Protein AF-A0A923Q3J4-F1 (afdb_monomer)

pLDDT: mean 75.9, std 23.07, range [26.08, 98.19]

Sequence (282 aa):
MKLILALTATITMLFTAGCKEGTETIVVAGDSWAMFVCSYKSLDNALTKANVSGQSTNANCLSTTRASMRAEEQVLFETIQHQIGDATSAYLTARPDLKILISGYDYPRFSDDNKIDAYCEAYADMGCPTPAELNQFLNRFAESMTKFVDHKNTFYIQHHGLMQHYLGNEDANLKAFVMLAPEQISSADQPARFGGDDRLQTEEKGMLRIGPLTDAFHLSKFGFDKLAEHSVTQYSKSRCQVLFLYAARTGTDPGTYSSSSGMREKAMPVGATSRLSCRLPT

Radius of gyration: 24.23 Å; Cα contacts (8 Å, |Δi|>4): 338; chains: 1; bounding box: 64×66×72 Å

Structure (mmCIF, N/CA/C/O backbone):
data_AF-A0A923Q3J4-F1
#
_entry.id   AF-A0A923Q3J4-F1
#
loop_
_atom_site.group_PDB
_atom_site.id
_atom_site.type_symbol
_atom_site.label_atom_id
_atom_site.label_alt_id
_atom_site.label_comp_id
_atom_site.label_asym_id
_atom_site.label_entity_id
_atom_site.label_seq_id
_atom_site.pdbx_PDB_ins_code
_atom_site.Cartn_x
_atom_site.Cartn_y
_atom_site.Cartn_z
_atom_site.occupancy
_atom_site.B_iso_or_equiv
_atom_site.auth_seq_id
_atom_site.auth_comp_id
_atom_site.auth_asym_id
_atom_site.auth_atom_id
_atom_site.pdbx_PDB_model_num
ATOM 1 N N . MET A 1 1 ? -40.396 45.457 54.697 1.00 37.59 1 MET A N 1
ATOM 2 C CA . MET A 1 1 ? -39.419 45.717 53.620 1.00 37.59 1 MET A CA 1
ATOM 3 C C . MET A 1 1 ? -38.377 44.598 53.649 1.00 37.59 1 MET A C 1
ATOM 5 O O . MET A 1 1 ? -37.496 44.628 54.495 1.00 37.59 1 MET A O 1
ATOM 9 N N . LYS A 1 2 ? -38.549 43.541 52.843 1.00 31.03 2 LYS A N 1
ATOM 10 C CA . LYS A 1 2 ? -37.566 42.454 52.682 1.00 31.03 2 LYS A CA 1
ATOM 11 C C . LYS A 1 2 ? -37.138 42.461 51.220 1.00 31.03 2 LYS A C 1
ATOM 13 O O . LYS A 1 2 ? -37.973 42.289 50.338 1.00 31.03 2 LYS A O 1
ATOM 18 N N . LEU A 1 3 ? -35.871 42.794 51.012 1.00 30.08 3 LEU A N 1
ATOM 19 C CA . LEU A 1 3 ? -35.243 42.966 49.714 1.00 30.08 3 LEU A CA 1
ATOM 20 C C . LEU A 1 3 ? -34.860 41.597 49.142 1.00 30.08 3 LEU A C 1
ATOM 22 O O . LEU A 1 3 ? -34.383 40.716 49.854 1.00 30.08 3 LEU A O 1
ATOM 26 N N . ILE A 1 4 ? -35.122 41.469 47.849 1.00 42.88 4 ILE A N 1
ATOM 27 C CA . ILE A 1 4 ? -34.829 40.359 46.949 1.00 42.88 4 ILE A CA 1
ATOM 28 C C . ILE A 1 4 ? -33.312 40.177 46.818 1.00 42.88 4 ILE A C 1
ATOM 30 O O . ILE A 1 4 ? -32.615 41.149 46.547 1.00 42.88 4 ILE A O 1
ATOM 34 N N . LEU A 1 5 ? -32.821 38.938 46.911 1.00 30.38 5 LEU A N 1
ATOM 35 C CA . LEU A 1 5 ? -31.674 38.479 46.121 1.00 30.38 5 LEU A CA 1
ATOM 36 C C . LEU A 1 5 ? -31.731 36.947 45.996 1.00 30.38 5 LEU A C 1
ATOM 38 O O . LEU A 1 5 ? -31.307 36.209 46.881 1.00 30.38 5 LEU A O 1
ATOM 42 N N . ALA A 1 6 ? -32.320 36.472 44.900 1.00 36.94 6 ALA A N 1
ATOM 43 C CA . ALA A 1 6 ? -32.200 35.089 44.465 1.00 36.94 6 ALA A CA 1
ATOM 44 C C . ALA A 1 6 ? -30.899 34.972 43.662 1.00 36.94 6 ALA A C 1
ATOM 46 O O . ALA A 1 6 ? -30.810 35.478 42.546 1.00 36.94 6 ALA A O 1
ATOM 47 N N . LEU A 1 7 ? -29.880 34.346 44.251 1.00 26.08 7 LEU A N 1
ATOM 48 C CA . LEU A 1 7 ? -28.645 33.993 43.561 1.00 26.08 7 LEU A CA 1
ATOM 49 C C . LEU A 1 7 ? -28.767 32.534 43.100 1.00 26.08 7 LEU A C 1
ATOM 51 O O . LEU A 1 7 ? -28.420 31.605 43.824 1.00 26.08 7 LEU A O 1
ATOM 55 N N . THR A 1 8 ? -29.320 32.314 41.910 1.00 31.62 8 THR A N 1
ATOM 56 C CA . THR A 1 8 ? -29.206 31.024 41.221 1.00 31.62 8 THR A CA 1
ATOM 57 C C . THR A 1 8 ? -27.803 30.918 40.638 1.00 31.62 8 THR A C 1
ATOM 59 O O . THR A 1 8 ? -27.498 31.545 39.626 1.00 31.62 8 THR A O 1
ATOM 62 N N . ALA A 1 9 ? -26.941 30.137 41.286 1.00 27.03 9 ALA A N 1
ATOM 63 C CA . ALA A 1 9 ? -25.698 29.677 40.689 1.00 27.03 9 ALA A CA 1
ATOM 64 C C . ALA A 1 9 ? -26.025 28.530 39.725 1.00 27.03 9 ALA A C 1
ATOM 66 O O . ALA A 1 9 ? -26.215 27.384 40.131 1.00 27.03 9 ALA A O 1
ATOM 67 N N . THR A 1 10 ? -26.132 28.847 38.439 1.00 29.00 10 THR A N 1
ATOM 68 C CA . THR A 1 10 ? -26.161 27.848 37.374 1.00 29.00 10 THR A CA 1
ATOM 69 C C . THR A 1 10 ? -24.756 27.261 37.265 1.00 29.00 10 THR A C 1
ATOM 71 O O . THR A 1 10 ? -23.836 27.914 36.776 1.00 29.00 10 THR A O 1
ATOM 74 N N . ILE A 1 11 ? -24.566 26.035 37.755 1.00 28.12 11 ILE A N 1
ATOM 75 C CA . ILE A 1 11 ? -23.381 25.241 37.425 1.00 28.12 11 ILE A CA 1
ATOM 76 C C . ILE A 1 11 ? -23.541 24.836 35.962 1.00 28.12 11 ILE A C 1
ATOM 78 O O . ILE A 1 11 ? -24.244 23.882 35.634 1.00 28.12 11 ILE A O 1
ATOM 82 N N . THR A 1 12 ? -22.906 25.590 35.070 1.00 28.23 12 THR A N 1
ATOM 83 C CA . THR A 1 12 ? -22.668 25.143 33.703 1.00 28.23 12 THR A CA 1
ATOM 84 C C . THR A 1 12 ? -21.653 24.009 33.782 1.00 28.23 12 THR A C 1
ATOM 86 O O . THR A 1 12 ? -20.450 24.249 33.873 1.00 28.23 12 THR A O 1
ATOM 89 N N . MET A 1 13 ? -22.127 22.762 33.777 1.00 28.89 13 MET A N 1
ATOM 90 C CA . MET A 1 13 ? -21.269 21.646 33.394 1.00 28.89 13 MET A CA 1
ATOM 91 C C . MET A 1 13 ? -20.940 21.831 31.913 1.00 28.89 13 MET A C 1
ATOM 93 O O . MET A 1 13 ? -21.727 21.491 31.032 1.00 28.89 13 MET A O 1
ATOM 97 N N . LEU A 1 14 ? -19.779 22.423 31.641 1.00 28.02 14 LEU A N 1
ATOM 98 C CA . LEU A 1 14 ? -19.109 22.253 30.364 1.00 28.02 14 LEU A CA 1
ATOM 99 C C . LEU A 1 14 ? -18.737 20.775 30.261 1.00 28.02 14 LEU A C 1
ATOM 101 O O . LEU A 1 14 ? -17.727 20.337 30.807 1.00 28.02 14 LEU A O 1
ATOM 105 N N . PHE A 1 15 ? -19.556 20.008 29.548 1.00 29.02 15 PHE A N 1
ATOM 106 C CA . PHE A 1 15 ? -19.079 18.787 28.925 1.00 29.02 15 PHE A CA 1
ATOM 107 C C . PHE A 1 15 ? -18.130 19.215 27.809 1.00 29.02 15 PHE A C 1
ATOM 109 O O . PHE A 1 15 ? -18.527 19.404 26.660 1.00 29.02 15 PHE A O 1
ATOM 116 N N . THR A 1 16 ? -16.853 19.389 28.136 1.00 31.42 16 THR A N 1
ATOM 117 C CA . THR A 1 16 ? -15.845 19.077 27.137 1.00 31.42 16 THR A CA 1
ATOM 118 C C . THR A 1 16 ? -16.012 17.585 26.879 1.00 31.42 16 THR A C 1
ATOM 120 O O . THR A 1 16 ? -15.761 16.759 27.753 1.00 31.42 16 THR A O 1
ATOM 123 N N . ALA A 1 17 ? -16.476 17.216 25.687 1.00 34.41 17 ALA A N 1
ATOM 124 C CA . ALA A 1 17 ? -16.282 15.866 25.175 1.00 34.41 17 ALA A CA 1
ATOM 125 C C . ALA A 1 17 ? -14.779 15.685 24.891 1.00 34.41 17 ALA A C 1
ATOM 127 O O . ALA A 1 17 ? -14.342 15.535 23.754 1.00 34.41 17 ALA A O 1
ATOM 128 N N . GLY A 1 18 ? -13.959 15.784 25.939 1.00 34.38 18 GLY A N 1
ATOM 129 C CA . GLY A 1 18 ? -12.621 15.244 25.929 1.00 34.38 18 GLY A CA 1
ATOM 130 C C . GLY A 1 18 ? -12.807 13.746 25.821 1.00 34.38 18 GLY A C 1
ATOM 131 O O . GLY A 1 18 ? -13.310 13.125 26.753 1.00 34.38 18 GLY A O 1
ATOM 132 N N . CYS A 1 19 ? -12.475 13.188 24.660 1.00 36.19 19 CYS A N 1
ATOM 133 C CA . CYS A 1 19 ? -12.388 11.751 24.464 1.00 36.19 19 CYS A CA 1
ATOM 134 C C . CYS A 1 19 ? -11.429 11.194 25.515 1.00 36.19 19 CYS A C 1
ATOM 136 O O . CYS A 1 19 ? -10.211 11.250 25.356 1.00 36.19 19 CYS A O 1
ATOM 138 N N . LYS A 1 20 ? -11.976 10.712 26.623 1.00 58.16 20 LYS A N 1
ATOM 139 C CA . LYS A 1 20 ? -11.218 9.989 27.625 1.00 58.16 20 LYS A CA 1
ATOM 140 C C . LYS A 1 20 ? -12.103 8.891 28.191 1.00 58.16 20 LYS A C 1
ATOM 142 O O . LYS A 1 20 ? -12.701 9.074 29.237 1.00 58.16 20 LYS A O 1
ATOM 147 N N . GLU A 1 21 ? -12.200 7.790 27.444 1.00 38.16 21 GLU A N 1
ATOM 148 C CA . GLU A 1 21 ? -12.112 6.418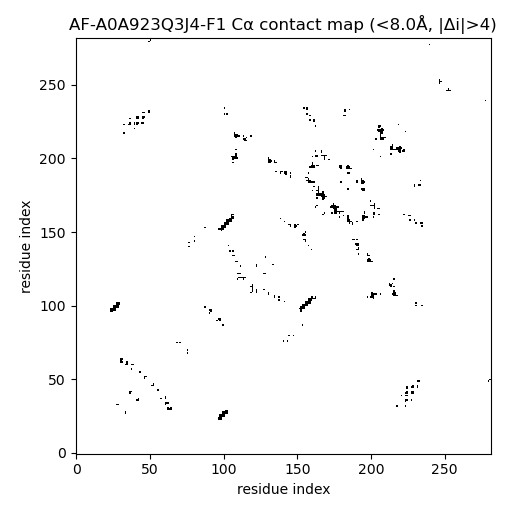 27.967 1.00 38.16 21 GLU A CA 1
ATOM 149 C C . GLU A 1 21 ? -12.214 5.367 26.851 1.00 38.16 21 GLU A C 1
ATOM 151 O O . GLU A 1 21 ? -13.004 5.501 25.919 1.00 38.16 21 GLU A O 1
ATOM 156 N N . GLY A 1 22 ? -11.384 4.324 26.978 1.00 54.78 22 GLY A N 1
ATOM 157 C CA . GLY A 1 22 ? -11.232 3.201 26.051 1.00 54.78 22 GLY A CA 1
ATOM 158 C C . GLY A 1 22 ? -9.943 3.292 25.231 1.00 54.78 22 GLY A C 1
ATOM 159 O O . GLY A 1 22 ? -9.900 3.971 24.211 1.00 54.78 22 GLY A O 1
ATOM 160 N N . THR A 1 23 ? -8.874 2.614 25.657 1.00 63.75 23 THR A N 1
ATOM 161 C CA . THR A 1 23 ? -7.699 2.391 24.801 1.00 63.75 23 THR A CA 1
ATOM 162 C C . THR A 1 23 ? -8.112 1.495 23.638 1.00 63.75 23 THR A C 1
ATOM 164 O O . THR A 1 23 ? -8.257 0.284 23.801 1.00 63.75 23 THR A O 1
ATOM 167 N N . GLU A 1 24 ? -8.343 2.092 22.475 1.00 70.06 24 GLU A N 1
ATOM 168 C CA . GLU A 1 24 ? -8.634 1.353 21.254 1.00 70.06 24 GLU A CA 1
ATOM 169 C C . GLU A 1 24 ? -7.400 0.554 20.839 1.00 70.06 24 GLU A C 1
ATOM 171 O O . GLU A 1 24 ? -6.292 1.085 20.768 1.00 70.06 24 GLU A O 1
ATOM 176 N N . THR A 1 25 ? -7.584 -0.740 20.596 1.00 75.69 25 THR A N 1
ATOM 177 C CA . THR A 1 25 ? -6.504 -1.603 20.121 1.00 75.69 25 THR A CA 1
ATOM 178 C C . THR A 1 25 ? -6.622 -1.729 18.609 1.00 75.69 25 THR A C 1
ATOM 180 O O . THR A 1 25 ? -7.615 -2.251 18.097 1.00 75.69 25 THR A O 1
ATOM 183 N N . ILE A 1 26 ? -5.602 -1.236 17.908 1.00 74.62 26 ILE A N 1
ATOM 184 C CA . ILE A 1 26 ? -5.478 -1.363 16.459 1.00 74.62 26 ILE A CA 1
ATOM 185 C C . ILE A 1 26 ? -4.586 -2.564 16.169 1.00 74.62 26 ILE A C 1
ATOM 187 O O . ILE A 1 26 ? -3.457 -2.631 16.654 1.00 74.62 26 ILE A O 1
ATOM 191 N N . VAL A 1 27 ? -5.087 -3.495 15.364 1.00 79.69 27 VAL A N 1
ATOM 192 C CA . VAL A 1 27 ? -4.294 -4.593 14.814 1.00 79.69 27 VAL A CA 1
ATOM 193 C C . VAL A 1 27 ? -4.012 -4.285 13.356 1.00 79.69 27 VAL A C 1
ATOM 195 O O . VAL A 1 27 ? -4.924 -4.066 12.560 1.00 79.69 27 VAL A O 1
ATOM 198 N N . VAL A 1 28 ? -2.731 -4.263 13.016 1.00 74.94 28 VAL A N 1
ATOM 199 C CA . VAL A 1 28 ? -2.264 -4.134 11.641 1.00 74.94 28 VAL A CA 1
ATOM 200 C C . VAL A 1 28 ? -1.970 -5.544 11.139 1.00 74.94 28 VAL A C 1
ATOM 202 O O . VAL A 1 28 ? -1.078 -6.206 11.666 1.00 74.94 28 VAL A O 1
ATOM 205 N N . ALA A 1 29 ? -2.757 -6.017 10.174 1.00 72.50 29 ALA A N 1
ATOM 206 C CA . ALA A 1 29 ? -2.645 -7.368 9.632 1.00 72.50 29 ALA A CA 1
ATOM 207 C C . ALA A 1 29 ? -2.158 -7.319 8.180 1.00 72.50 29 ALA A C 1
ATOM 209 O O . ALA A 1 29 ? -2.680 -6.551 7.372 1.00 72.50 29 ALA A O 1
ATOM 210 N N . GLY A 1 30 ? -1.167 -8.150 7.861 1.00 66.00 30 GLY A N 1
ATOM 211 C CA . GLY A 1 30 ? -0.515 -8.198 6.558 1.00 66.00 30 GLY A CA 1
ATOM 212 C C . GLY A 1 30 ? 0.404 -9.403 6.419 1.00 66.00 30 GLY A C 1
ATOM 213 O O . GLY A 1 30 ? 0.509 -10.216 7.336 1.00 66.00 30 GLY A O 1
ATOM 214 N N . ASP A 1 31 ? 1.061 -9.516 5.272 1.00 70.19 31 ASP A N 1
ATOM 215 C CA . ASP A 1 31 ? 2.018 -10.581 4.987 1.00 70.19 31 ASP A CA 1
ATOM 216 C C . ASP A 1 31 ? 3.434 -10.219 5.492 1.00 70.19 31 ASP A C 1
ATOM 218 O O . ASP A 1 31 ? 3.601 -9.732 6.615 1.00 70.19 31 ASP A O 1
ATOM 222 N N . SER A 1 32 ? 4.478 -10.443 4.684 1.00 70.62 32 SER A N 1
ATOM 223 C CA . SER A 1 32 ? 5.840 -10.018 4.997 1.00 70.62 32 SER A CA 1
ATOM 224 C C . SER A 1 32 ? 5.940 -8.521 5.316 1.00 70.62 32 SER A C 1
ATOM 226 O O . SER A 1 32 ? 6.777 -8.149 6.143 1.00 70.62 32 SER A O 1
ATOM 228 N N . TRP A 1 33 ? 5.086 -7.648 4.762 1.00 71.31 33 TRP A N 1
ATOM 229 C CA . TRP A 1 33 ? 5.159 -6.213 5.066 1.00 71.31 33 TRP A CA 1
ATOM 230 C C . TRP A 1 33 ? 4.828 -5.892 6.530 1.00 71.31 33 TRP A C 1
ATOM 232 O O . TRP A 1 33 ? 5.462 -5.011 7.114 1.00 71.31 33 TRP A O 1
ATOM 242 N N . ALA A 1 34 ? 3.896 -6.619 7.159 1.00 67.38 34 ALA A N 1
ATOM 243 C CA . ALA A 1 34 ? 3.553 -6.402 8.567 1.00 67.38 34 ALA A CA 1
ATOM 244 C C . ALA A 1 34 ? 4.759 -6.704 9.473 1.00 67.38 34 ALA A C 1
ATOM 246 O O . ALA A 1 34 ? 5.020 -5.991 10.446 1.00 67.38 34 ALA A O 1
ATOM 247 N N . MET A 1 35 ? 5.570 -7.696 9.089 1.00 75.19 35 MET A N 1
ATOM 248 C CA . MET A 1 35 ? 6.844 -7.995 9.741 1.00 75.19 35 MET A CA 1
ATOM 249 C C . MET A 1 35 ? 7.871 -6.866 9.553 1.00 75.19 35 MET A C 1
ATOM 251 O O . MET A 1 35 ? 8.565 -6.507 10.508 1.00 75.19 35 MET A O 1
ATOM 255 N N . PHE A 1 36 ? 7.956 -6.247 8.374 1.00 74.88 36 PHE A N 1
ATOM 256 C CA . PHE A 1 36 ? 8.875 -5.123 8.149 1.00 74.88 36 PHE A CA 1
ATOM 257 C C . PHE A 1 36 ? 8.451 -3.841 8.871 1.00 74.88 36 PHE A C 1
ATOM 259 O O . PHE A 1 36 ? 9.289 -3.177 9.480 1.00 74.88 36 PHE A O 1
ATOM 266 N N . VAL A 1 37 ? 7.155 -3.524 8.901 1.00 74.81 37 VAL A N 1
ATOM 267 C CA . VAL A 1 37 ? 6.623 -2.409 9.705 1.00 74.81 37 VAL A CA 1
ATOM 268 C C . VAL A 1 37 ? 6.937 -2.606 11.193 1.00 74.81 37 VAL A C 1
ATOM 270 O O . VAL A 1 37 ? 7.321 -1.645 11.866 1.00 74.81 37 VAL A O 1
ATOM 273 N N . CYS A 1 38 ? 6.840 -3.847 11.680 1.00 75.81 38 CYS A N 1
ATOM 274 C CA . CYS A 1 38 ? 7.220 -4.251 13.036 1.00 75.81 38 CYS A CA 1
ATOM 275 C C . CYS A 1 38 ? 8.735 -4.068 13.273 1.00 75.81 38 CYS A C 1
ATOM 277 O O . CYS A 1 38 ? 9.149 -3.326 14.166 1.00 75.81 38 CYS A O 1
ATOM 279 N N . SER A 1 39 ? 9.584 -4.668 12.431 1.00 78.19 39 SER A N 1
ATOM 280 C CA . SER A 1 39 ? 11.047 -4.643 12.600 1.00 78.19 39 SER A CA 1
ATOM 281 C C . SER A 1 39 ? 11.666 -3.248 12.450 1.00 78.19 39 SER A C 1
ATOM 283 O O . SER A 1 39 ? 12.608 -2.914 13.173 1.00 78.19 39 SER A O 1
ATOM 285 N N . TYR A 1 40 ? 11.114 -2.395 11.583 1.00 84.19 40 TYR A N 1
ATOM 286 C CA . TYR A 1 40 ? 11.556 -1.008 11.411 1.00 84.19 40 TYR A CA 1
ATOM 287 C C . TYR A 1 40 ? 10.935 -0.021 12.404 1.00 84.19 40 TYR A C 1
ATOM 289 O O . TYR A 1 40 ? 11.311 1.157 12.396 1.00 84.19 40 TYR A O 1
ATOM 297 N N . LYS A 1 41 ? 10.016 -0.479 13.267 1.00 84.44 41 LYS A N 1
ATOM 298 C CA . LYS A 1 41 ? 9.212 0.367 14.165 1.00 84.44 41 LYS A CA 1
ATOM 299 C C . LYS A 1 41 ? 8.456 1.469 13.415 1.00 84.44 41 LYS A C 1
ATOM 301 O O . LYS A 1 41 ? 8.239 2.560 13.943 1.00 84.44 41 LYS A O 1
ATOM 306 N N . SER A 1 42 ? 8.078 1.213 12.163 1.00 82.94 42 SER A N 1
ATOM 307 C CA . SER A 1 42 ? 7.467 2.227 11.298 1.00 82.94 42 SER A CA 1
ATOM 308 C C . SER A 1 42 ? 6.105 2.670 11.834 1.00 82.94 42 SER A C 1
ATOM 310 O O . SER A 1 42 ? 5.797 3.860 11.790 1.00 82.94 42 SER A O 1
ATOM 312 N N . LEU A 1 43 ? 5.326 1.753 12.423 1.00 81.75 43 LEU A N 1
ATOM 313 C CA . LEU A 1 43 ? 4.051 2.093 13.060 1.00 81.75 43 LEU A CA 1
ATOM 314 C C . LEU A 1 43 ? 4.243 2.982 14.297 1.00 81.75 43 LEU A C 1
ATOM 316 O O . LEU A 1 43 ? 3.570 4.002 14.416 1.00 81.75 43 LEU A O 1
ATOM 320 N N . ASP A 1 44 ? 5.196 2.654 15.172 1.00 80.94 44 ASP A N 1
ATOM 321 C CA . ASP A 1 44 ? 5.496 3.452 16.372 1.00 80.94 44 ASP A CA 1
ATOM 322 C C . ASP A 1 44 ? 5.911 4.881 15.996 1.00 80.94 44 ASP A C 1
ATOM 324 O O . ASP A 1 44 ? 5.450 5.857 16.597 1.00 80.94 44 ASP A O 1
ATOM 328 N N . ASN A 1 45 ? 6.741 5.014 14.955 1.00 84.81 45 ASN A N 1
ATOM 329 C CA . ASN A 1 45 ? 7.166 6.308 14.426 1.00 84.81 45 ASN A CA 1
ATOM 330 C C . ASN A 1 45 ? 5.974 7.103 13.868 1.00 84.81 45 ASN A C 1
ATOM 332 O O . ASN A 1 45 ? 5.844 8.295 14.155 1.00 84.81 45 ASN A O 1
ATOM 336 N N . ALA A 1 46 ? 5.088 6.450 13.107 1.00 83.62 46 ALA A N 1
ATOM 337 C CA . ALA A 1 46 ? 3.891 7.073 12.546 1.00 83.62 46 ALA A CA 1
ATOM 338 C C . ALA A 1 46 ? 2.911 7.537 13.637 1.00 83.62 46 ALA A C 1
ATOM 340 O O . ALA A 1 46 ? 2.434 8.671 13.585 1.00 83.62 46 ALA A O 1
ATOM 341 N N . LEU A 1 47 ? 2.658 6.705 14.653 1.00 81.44 47 LEU A N 1
ATOM 342 C CA . LEU A 1 47 ? 1.800 7.043 15.795 1.00 81.44 47 LEU A CA 1
ATOM 343 C C . LEU A 1 47 ? 2.379 8.203 16.614 1.00 81.44 47 LEU A C 1
ATOM 345 O O . LEU A 1 47 ? 1.659 9.151 16.927 1.00 81.44 47 LEU A O 1
ATOM 349 N N . THR A 1 48 ? 3.689 8.178 16.881 1.00 81.81 48 THR A N 1
ATOM 350 C CA . THR A 1 48 ? 4.395 9.267 17.576 1.00 81.81 48 THR A CA 1
ATOM 351 C C . THR A 1 48 ? 4.269 10.580 16.808 1.00 81.81 48 THR A C 1
ATOM 353 O O . THR A 1 48 ? 3.929 11.612 17.384 1.00 81.81 48 THR A O 1
ATOM 356 N N . LYS A 1 49 ? 4.482 10.547 15.487 1.00 83.75 49 LYS A N 1
ATOM 357 C CA . LYS A 1 49 ? 4.347 11.720 14.613 1.00 83.75 49 LYS A CA 1
ATOM 358 C C . LYS A 1 49 ? 2.915 12.256 14.568 1.00 83.75 49 LYS A C 1
ATOM 360 O O . LYS A 1 49 ? 2.722 13.465 14.483 1.00 83.75 49 LYS A O 1
ATOM 365 N N . ALA A 1 50 ? 1.924 11.370 14.639 1.00 80.31 50 ALA A N 1
ATOM 366 C CA . ALA A 1 50 ? 0.510 11.725 14.715 1.00 80.31 50 ALA A CA 1
ATOM 367 C C . ALA A 1 50 ? 0.064 12.180 16.120 1.00 80.31 50 ALA A C 1
ATOM 369 O O . ALA A 1 50 ? -1.122 12.436 16.318 1.00 80.31 50 ALA A O 1
ATOM 370 N N . ASN A 1 51 ? 0.989 12.276 17.084 1.00 81.81 51 ASN A N 1
ATOM 371 C CA . ASN A 1 51 ? 0.717 12.601 18.485 1.00 81.81 51 ASN A CA 1
ATOM 372 C C . ASN A 1 51 ? -0.265 11.627 19.169 1.00 81.81 51 ASN A C 1
ATOM 374 O O . ASN A 1 51 ? -0.975 11.975 20.113 1.00 81.81 51 ASN A O 1
ATOM 378 N N . VAL A 1 52 ? -0.310 10.377 18.699 1.00 75.19 52 VAL A N 1
ATOM 379 C CA . VAL A 1 52 ? -1.106 9.309 19.306 1.00 75.19 52 VAL A CA 1
ATOM 380 C C . VAL A 1 52 ? -0.233 8.630 20.358 1.00 75.19 52 VAL A C 1
ATOM 382 O O . VAL A 1 52 ? 0.530 7.711 20.068 1.00 75.19 52 VAL A O 1
ATOM 385 N N . SER A 1 53 ? -0.305 9.123 21.596 1.00 57.38 53 SER A N 1
ATOM 386 C CA . SER A 1 53 ? 0.404 8.519 22.727 1.00 57.38 53 SER A CA 1
ATOM 387 C C . SER A 1 53 ? -0.306 7.233 23.175 1.00 57.38 53 SER A C 1
ATOM 389 O O . SER A 1 53 ? -1.405 7.259 23.723 1.00 57.38 53 SER A O 1
ATOM 391 N N . GLY A 1 54 ? 0.319 6.082 22.924 1.00 58.41 54 GLY A N 1
ATOM 392 C CA . GLY A 1 54 ? -0.182 4.766 23.319 1.00 58.41 54 GLY A CA 1
ATOM 393 C C . GLY A 1 54 ? 0.933 3.723 23.310 1.00 58.41 54 GLY A C 1
ATOM 394 O O . GLY A 1 54 ? 1.910 3.853 22.575 1.00 58.41 54 GLY A O 1
ATOM 395 N N . GLN A 1 55 ? 0.816 2.695 24.154 1.00 53.72 55 GLN A N 1
ATOM 396 C CA . GLN A 1 55 ? 1.729 1.554 24.113 1.00 53.72 55 GLN A CA 1
ATOM 397 C C . GLN A 1 55 ? 1.405 0.713 22.876 1.00 53.72 55 GLN A C 1
ATOM 399 O O . GLN A 1 55 ? 0.443 -0.052 22.877 1.00 53.72 55 GLN A O 1
ATOM 404 N N . SER A 1 56 ? 2.215 0.842 21.826 1.00 54.09 56 SER A N 1
ATOM 405 C CA . SER A 1 56 ? 2.318 -0.206 20.816 1.00 54.09 56 SER A CA 1
ATOM 406 C C . SER A 1 56 ? 2.860 -1.447 21.517 1.00 54.09 56 SER A C 1
ATOM 408 O O . SER A 1 56 ? 4.027 -1.513 21.914 1.00 54.09 56 SER A O 1
ATOM 410 N N . THR A 1 57 ? 1.980 -2.408 21.783 1.00 51.44 57 THR A N 1
ATOM 411 C CA . THR A 1 57 ? 2.421 -3.723 22.229 1.00 51.44 57 THR A CA 1
ATOM 412 C C . THR A 1 57 ? 2.884 -4.442 20.975 1.00 51.44 57 THR A C 1
ATOM 414 O O . THR A 1 57 ? 2.075 -4.979 20.226 1.00 51.44 57 THR A O 1
ATOM 417 N N . ASN A 1 58 ? 4.195 -4.400 20.718 1.00 51.09 58 ASN A N 1
ATOM 418 C CA . ASN A 1 58 ? 4.853 -5.244 19.721 1.00 51.09 58 ASN A CA 1
ATOM 419 C C . ASN A 1 58 ? 4.683 -6.712 20.146 1.00 51.09 58 ASN A C 1
ATOM 421 O O . ASN A 1 58 ? 5.577 -7.327 20.726 1.00 51.09 58 ASN A O 1
ATOM 425 N N . ALA A 1 59 ? 3.490 -7.261 19.930 1.00 50.28 59 ALA A N 1
ATOM 426 C CA . ALA A 1 59 ? 3.259 -8.687 19.971 1.00 50.28 59 ALA A CA 1
ATOM 427 C C . ALA A 1 59 ? 4.060 -9.279 18.810 1.00 50.28 59 ALA A C 1
ATOM 429 O O . ALA A 1 59 ? 3.963 -8.783 17.692 1.00 50.28 59 ALA A O 1
ATOM 430 N N . ASN A 1 60 ? 4.900 -10.266 19.128 1.00 56.28 60 ASN A N 1
ATOM 431 C CA . ASN A 1 60 ? 5.748 -11.052 18.227 1.00 56.28 60 ASN A CA 1
ATOM 432 C C . ASN A 1 60 ? 5.355 -10.917 16.745 1.00 56.28 60 ASN A C 1
ATOM 434 O O . ASN A 1 60 ? 4.230 -11.264 16.395 1.00 56.28 60 ASN A O 1
ATOM 438 N N . CYS A 1 61 ? 6.265 -10.434 15.888 1.00 53.31 61 CYS A N 1
ATOM 439 C CA . CYS A 1 61 ? 6.001 -10.264 14.457 1.00 53.31 61 CYS A CA 1
ATOM 440 C C . CYS A 1 61 ? 5.745 -11.652 13.814 1.00 53.31 61 CYS A C 1
ATOM 442 O O . CYS A 1 61 ? 6.683 -12.349 13.424 1.00 53.31 61 CYS A O 1
ATOM 444 N N . LEU A 1 62 ? 4.488 -12.099 13.778 1.00 50.34 62 LEU A N 1
ATOM 445 C CA . LEU A 1 62 ? 4.088 -13.397 13.233 1.00 50.34 62 LEU A CA 1
ATOM 446 C C . LEU A 1 62 ? 3.916 -13.285 11.714 1.00 50.34 62 LEU A C 1
ATOM 448 O O . LEU A 1 62 ? 3.333 -12.323 11.226 1.00 50.34 62 LEU A O 1
ATOM 452 N N . SER A 1 63 ? 4.423 -14.274 10.976 1.00 40.94 63 SER A N 1
ATOM 453 C CA . SER A 1 63 ? 4.293 -14.368 9.518 1.00 40.94 63 SER A CA 1
ATOM 454 C C . SER A 1 63 ? 3.311 -15.477 9.147 1.00 40.94 63 SER A C 1
ATOM 456 O O . SER A 1 63 ? 3.404 -16.587 9.676 1.00 40.94 63 SER A O 1
ATOM 458 N N . THR A 1 64 ? 2.384 -15.193 8.233 1.00 39.66 64 THR A N 1
ATOM 459 C CA . THR A 1 64 ? 1.437 -16.178 7.697 1.00 39.66 64 THR A CA 1
ATOM 460 C C . THR A 1 64 ? 1.323 -16.034 6.182 1.00 39.66 64 THR A C 1
ATOM 462 O O . THR A 1 64 ? 0.389 -15.405 5.693 1.00 39.66 64 THR A O 1
ATOM 465 N N . THR A 1 65 ? 2.236 -16.625 5.408 1.00 36.47 65 THR A N 1
ATOM 466 C CA . THR A 1 65 ? 2.024 -16.758 3.957 1.00 36.47 65 THR A CA 1
ATOM 467 C C . THR A 1 65 ? 2.401 -18.127 3.405 1.00 36.47 65 THR A C 1
ATOM 469 O O . THR A 1 65 ? 3.424 -18.719 3.745 1.00 36.47 65 THR A O 1
ATOM 472 N N . ARG A 1 66 ? 1.532 -18.627 2.518 1.00 34.59 66 ARG A N 1
ATOM 473 C CA . ARG A 1 66 ? 1.788 -19.700 1.551 1.00 34.59 66 ARG A CA 1
ATOM 474 C C . ARG A 1 66 ? 1.479 -19.135 0.168 1.00 34.59 66 ARG A C 1
ATOM 476 O O . ARG A 1 66 ? 0.389 -18.611 -0.030 1.00 34.59 66 ARG A O 1
ATOM 483 N N . ALA A 1 67 ? 2.417 -19.244 -0.767 1.00 33.41 67 ALA A N 1
ATOM 484 C CA . ALA A 1 67 ? 2.218 -18.817 -2.147 1.00 33.41 67 ALA A CA 1
ATOM 485 C C . ALA A 1 67 ? 1.719 -19.988 -3.008 1.00 33.41 67 ALA A C 1
ATOM 487 O O . ALA A 1 67 ? 2.304 -21.070 -2.999 1.00 33.41 67 ALA A O 1
ATOM 488 N N . SER A 1 68 ? 0.635 -19.770 -3.750 1.00 36.16 68 SER A N 1
ATOM 489 C CA . SER A 1 68 ? 0.229 -20.571 -4.907 1.00 36.16 68 SER A CA 1
ATOM 490 C C . SER A 1 68 ? -0.786 -19.750 -5.702 1.00 36.16 68 SER A C 1
ATOM 492 O O . SER A 1 68 ? -1.814 -19.367 -5.150 1.00 36.16 68 SER A O 1
ATOM 494 N N . MET A 1 69 ? -0.507 -19.450 -6.973 1.00 38.28 69 MET A N 1
ATOM 495 C CA . MET A 1 69 ? -1.459 -18.772 -7.858 1.00 38.28 69 MET A CA 1
ATOM 496 C C . MET A 1 69 ? -1.568 -19.516 -9.187 1.00 38.28 69 MET A C 1
ATOM 498 O O . MET A 1 69 ? -0.699 -19.405 -10.044 1.00 38.28 69 MET A O 1
ATOM 502 N N . ARG A 1 70 ? -2.664 -20.263 -9.353 1.00 47.19 70 ARG A N 1
ATOM 503 C CA . ARG A 1 70 ? -3.280 -20.592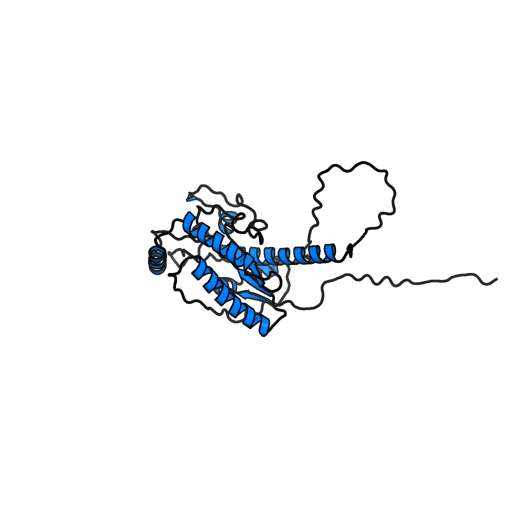 -10.649 1.00 47.19 70 ARG A CA 1
ATOM 504 C C . ARG A 1 70 ? -4.793 -20.669 -10.448 1.00 47.19 70 ARG A C 1
ATOM 506 O O . ARG A 1 70 ? -5.339 -21.743 -10.222 1.00 47.19 70 ARG A O 1
ATOM 513 N N . ALA A 1 71 ? -5.447 -19.514 -10.475 1.00 55.53 71 ALA A N 1
ATOM 514 C CA . ALA A 1 71 ? -6.899 -19.386 -10.456 1.00 55.53 71 ALA A CA 1
ATOM 515 C C . ALA A 1 71 ? -7.312 -18.230 -11.377 1.00 55.53 71 ALA A C 1
ATOM 517 O O . ALA A 1 71 ? -6.512 -17.331 -11.637 1.00 55.53 71 ALA A O 1
ATOM 518 N N . GLU A 1 72 ? -8.551 -18.256 -11.867 1.00 82.81 72 GLU A N 1
ATOM 519 C CA . GLU A 1 72 ? -9.180 -17.082 -12.479 1.00 82.81 72 GLU A CA 1
ATOM 520 C C . GLU A 1 72 ? -9.122 -15.913 -11.475 1.00 82.81 72 GLU A C 1
ATOM 522 O O . GLU A 1 72 ? -9.340 -16.128 -10.283 1.00 82.81 72 GLU A O 1
ATOM 527 N N . GLU A 1 73 ? -8.798 -14.695 -11.928 1.00 85.38 73 GLU A N 1
ATOM 528 C CA . GLU A 1 73 ? -8.552 -13.515 -11.070 1.00 85.38 73 GLU A CA 1
ATOM 529 C C . GLU A 1 73 ? -9.595 -13.355 -9.948 1.00 85.38 73 GLU A C 1
ATOM 531 O O . GLU A 1 73 ? -9.242 -13.169 -8.785 1.00 85.38 73 GLU A O 1
ATOM 536 N N . GLN A 1 74 ? -10.877 -13.513 -10.280 1.00 87.62 74 GLN A N 1
ATOM 537 C CA . GLN A 1 74 ? -11.973 -13.402 -9.321 1.00 87.62 74 GLN A CA 1
ATOM 538 C C . GLN A 1 74 ? -11.933 -14.496 -8.242 1.00 87.62 74 GLN A C 1
ATOM 540 O O . GLN A 1 74 ? -12.124 -14.202 -7.065 1.00 87.62 74 GLN A O 1
ATOM 545 N N . VAL A 1 75 ? -11.626 -15.741 -8.617 1.00 88.25 75 VAL A N 1
ATOM 546 C CA . VAL A 1 75 ? -11.484 -16.860 -7.670 1.00 88.25 75 VAL A CA 1
ATOM 547 C C . VAL A 1 75 ? -10.313 -16.607 -6.721 1.00 88.25 75 VAL A C 1
ATOM 549 O O . VAL A 1 75 ? -10.408 -16.897 -5.527 1.00 88.25 75 VAL A O 1
ATOM 552 N N . LEU A 1 76 ? -9.217 -16.032 -7.224 1.00 86.62 76 LEU A N 1
ATOM 553 C CA . LEU A 1 76 ? -8.092 -15.620 -6.387 1.00 86.62 76 LEU A CA 1
ATOM 554 C C . LEU A 1 76 ? -8.504 -14.516 -5.400 1.00 86.62 76 LEU A C 1
ATOM 556 O O . LEU A 1 76 ? -8.207 -14.632 -4.210 1.00 86.62 76 LEU A O 1
ATOM 560 N N . PHE A 1 77 ? -9.221 -13.486 -5.860 1.00 92.00 77 PHE A N 1
ATOM 561 C CA . PHE A 1 77 ? -9.715 -12.407 -4.997 1.00 92.00 77 PHE A CA 1
ATOM 562 C C . PHE A 1 77 ? -10.630 -12.938 -3.895 1.00 92.00 77 PHE A C 1
ATOM 564 O O . PHE A 1 77 ? -10.411 -12.630 -2.725 1.00 92.00 77 PHE A O 1
ATOM 571 N N . GLU A 1 78 ? -11.601 -13.781 -4.247 1.00 92.69 78 GLU A N 1
ATOM 572 C CA . GLU A 1 78 ? -12.530 -14.401 -3.297 1.00 92.69 78 GLU A CA 1
ATOM 573 C C . GLU A 1 78 ? -11.808 -15.312 -2.304 1.00 92.69 78 GLU A C 1
ATOM 575 O O . GLU A 1 78 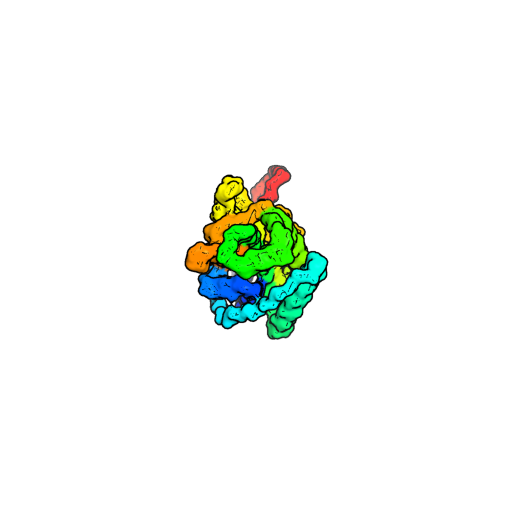? -12.110 -15.288 -1.113 1.00 92.69 78 GLU A O 1
ATOM 580 N N . THR A 1 79 ? -10.808 -16.069 -2.763 1.00 88.94 79 THR A N 1
ATOM 581 C CA . THR A 1 79 ? -9.992 -16.922 -1.889 1.00 88.94 79 THR A CA 1
ATOM 582 C C . THR A 1 79 ? -9.237 -16.088 -0.856 1.00 88.94 79 THR A C 1
ATOM 584 O O . THR A 1 79 ? -9.271 -16.406 0.334 1.00 88.94 79 THR A O 1
ATOM 587 N N . ILE A 1 80 ? -8.583 -15.004 -1.285 1.00 89.88 80 ILE A N 1
ATOM 588 C CA . ILE A 1 80 ? -7.852 -14.104 -0.383 1.00 89.88 80 ILE A CA 1
ATOM 589 C C . ILE A 1 80 ? -8.822 -13.417 0.587 1.00 89.88 80 ILE A C 1
ATOM 591 O O . ILE A 1 80 ? -8.566 -13.380 1.789 1.00 89.88 80 ILE A O 1
ATOM 595 N N . GLN A 1 81 ? -9.958 -12.920 0.095 1.00 94.19 81 GLN A N 1
ATOM 596 C CA . GLN A 1 81 ? -10.997 -12.305 0.925 1.00 94.19 81 GLN A CA 1
ATOM 597 C C . GLN A 1 81 ? -11.547 -13.270 1.966 1.00 94.19 81 GLN A C 1
ATOM 599 O O . GLN A 1 81 ? -11.688 -12.893 3.125 1.00 94.19 81 GLN A O 1
ATOM 604 N N . HIS A 1 82 ? -11.810 -14.519 1.589 1.00 92.00 82 HIS A N 1
ATOM 605 C CA . HIS A 1 82 ? -12.274 -15.538 2.519 1.00 92.00 82 HIS A CA 1
ATOM 606 C C . HIS A 1 82 ? -11.243 -15.795 3.624 1.00 92.00 82 HIS A C 1
ATOM 608 O O . HIS A 1 82 ? -11.588 -15.735 4.801 1.00 92.00 82 HIS A O 1
ATOM 614 N N . GLN A 1 83 ? -9.965 -15.966 3.270 1.00 89.12 83 GLN A N 1
ATOM 615 C CA . GLN A 1 83 ? -8.885 -16.166 4.246 1.00 89.12 83 GLN A CA 1
ATOM 616 C C . GLN A 1 83 ? -8.715 -14.968 5.193 1.00 89.12 83 GLN A C 1
ATOM 618 O O . GLN A 1 83 ? -8.569 -15.142 6.406 1.00 89.12 83 GLN A O 1
ATOM 623 N N . ILE A 1 84 ? -8.763 -13.743 4.661 1.00 91.56 84 ILE A N 1
ATOM 624 C CA . ILE A 1 84 ? -8.737 -12.516 5.468 1.00 91.56 84 ILE A CA 1
ATOM 625 C C . ILE A 1 84 ? -9.990 -12.437 6.352 1.00 91.56 84 ILE A C 1
ATOM 627 O O . ILE A 1 84 ? -9.903 -12.057 7.520 1.00 91.56 84 ILE A O 1
ATOM 631 N N . GLY A 1 85 ? -11.155 -12.814 5.830 1.00 92.12 85 GLY A N 1
ATOM 632 C CA . GLY A 1 85 ? -12.421 -12.843 6.557 1.00 92.12 85 GLY A CA 1
ATOM 633 C C . GLY A 1 85 ? -12.388 -13.797 7.742 1.00 92.12 85 GLY A C 1
ATOM 634 O O . GLY A 1 85 ? -12.767 -13.404 8.844 1.00 92.12 85 GLY A O 1
ATOM 635 N N . ASP A 1 86 ? -11.856 -15.001 7.555 1.00 89.44 86 ASP A N 1
ATOM 636 C CA . ASP A 1 86 ? -11.685 -15.984 8.625 1.00 89.44 86 ASP A CA 1
ATOM 637 C C . ASP A 1 86 ? -10.739 -15.458 9.712 1.00 89.44 86 ASP A C 1
ATOM 639 O O . ASP A 1 86 ? -11.057 -15.515 10.904 1.00 89.44 86 ASP A O 1
ATOM 643 N N . ALA A 1 87 ? -9.603 -14.874 9.314 1.00 89.19 87 ALA A N 1
ATOM 644 C CA . ALA A 1 87 ? -8.639 -14.300 10.250 1.00 89.19 87 ALA A CA 1
ATOM 645 C C . ALA A 1 87 ? -9.232 -13.121 11.040 1.00 89.19 87 ALA A C 1
ATOM 647 O O . ALA A 1 87 ? -9.167 -13.096 12.272 1.00 89.19 87 ALA A O 1
ATOM 648 N N . THR A 1 88 ? -9.848 -12.151 10.358 1.00 91.00 88 THR A N 1
ATOM 649 C CA . THR A 1 88 ? -10.465 -10.985 11.013 1.00 91.00 88 THR A CA 1
ATOM 650 C C . THR A 1 88 ? -11.633 -11.394 11.909 1.00 91.00 88 THR A C 1
ATOM 652 O O . THR A 1 88 ? -11.740 -10.896 13.031 1.00 91.00 88 THR A O 1
ATOM 655 N N . SER A 1 89 ? -12.445 -12.367 11.486 1.00 93.19 89 SER A N 1
ATOM 656 C CA . SER A 1 89 ? -13.530 -12.931 12.297 1.00 93.19 89 SER A CA 1
ATOM 657 C C . SER A 1 89 ? -13.010 -13.610 13.559 1.00 93.19 89 SER A C 1
ATOM 659 O O . SER A 1 89 ? -13.594 -13.423 14.627 1.00 93.19 89 SER A O 1
ATOM 661 N N . ALA A 1 90 ? -11.900 -14.350 13.486 1.00 90.94 90 ALA A N 1
ATOM 662 C CA . ALA A 1 90 ? -11.284 -14.957 14.664 1.00 90.94 90 ALA A CA 1
ATOM 663 C C . ALA A 1 90 ? -10.824 -13.893 15.679 1.00 90.94 90 ALA A C 1
ATOM 665 O O . ALA A 1 90 ? -11.143 -13.996 16.868 1.00 90.94 90 ALA A O 1
ATOM 666 N N . TYR A 1 91 ? -10.149 -12.831 15.217 1.00 89.12 91 TYR A N 1
ATOM 667 C CA . TYR A 1 91 ? -9.731 -11.719 16.079 1.00 89.12 91 TYR A CA 1
ATOM 668 C C . TYR A 1 91 ? -10.920 -10.983 16.701 1.00 89.12 91 TYR A C 1
ATOM 670 O O . TYR A 1 91 ? -10.930 -10.752 17.910 1.00 89.12 91 TYR A O 1
ATOM 678 N N . LEU A 1 92 ? -11.940 -10.654 15.904 1.00 91.19 92 LEU A N 1
ATOM 679 C CA . LEU A 1 92 ? -13.128 -9.936 16.373 1.00 91.19 92 LEU A CA 1
ATOM 680 C C . LEU A 1 92 ? -14.026 -10.797 17.267 1.00 91.19 92 LEU A C 1
ATOM 682 O O . LEU A 1 92 ? -14.699 -10.263 18.143 1.00 91.19 92 LEU A O 1
ATOM 686 N N . THR A 1 93 ? -14.007 -12.122 17.112 1.00 93.19 93 THR A N 1
ATOM 687 C CA . THR A 1 93 ? -14.682 -13.043 18.040 1.00 93.19 93 THR A CA 1
ATOM 688 C C . THR A 1 93 ? -14.013 -13.015 19.412 1.00 93.19 93 THR A C 1
ATOM 690 O O . THR A 1 93 ? -14.696 -12.950 20.433 1.00 93.19 93 THR A O 1
ATOM 693 N N . ALA A 1 94 ? -12.677 -13.032 19.453 1.00 91.44 94 ALA A N 1
ATOM 694 C CA . ALA A 1 94 ? -11.926 -12.967 20.705 1.00 91.44 94 ALA A CA 1
ATOM 695 C C . ALA A 1 94 ? -11.987 -11.575 21.356 1.00 91.44 94 ALA A C 1
ATOM 697 O O . ALA A 1 94 ? -12.002 -11.453 22.583 1.00 91.44 94 ALA A O 1
ATOM 698 N N . ARG A 1 95 ? -11.994 -10.520 20.537 1.00 91.69 95 ARG A N 1
ATOM 699 C CA . ARG A 1 95 ? -11.973 -9.118 20.959 1.00 91.69 95 ARG A CA 1
ATOM 700 C C . ARG A 1 95 ? -12.861 -8.265 20.034 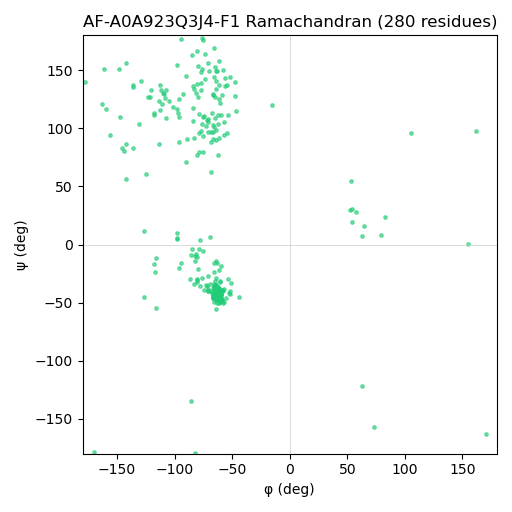1.00 91.69 95 ARG A C 1
ATOM 702 O O . ARG A 1 95 ? -12.365 -7.672 19.075 1.00 91.69 95 ARG A O 1
ATOM 709 N N . PRO A 1 96 ? -14.173 -8.170 20.324 1.00 93.50 96 PRO A N 1
ATOM 710 C CA . PRO A 1 96 ? -15.134 -7.450 19.477 1.00 93.50 96 PRO A CA 1
ATOM 711 C C . PRO A 1 96 ? -14.893 -5.939 19.361 1.00 93.50 96 PRO A C 1
ATOM 713 O O . PRO A 1 96 ? -15.484 -5.279 18.504 1.00 93.50 96 PRO A O 1
ATOM 716 N N . ASP A 1 97 ? -14.056 -5.389 20.242 1.00 89.94 97 ASP A N 1
ATOM 717 C CA . ASP A 1 97 ? -13.654 -3.986 20.295 1.00 89.94 97 ASP A CA 1
ATOM 718 C C . ASP A 1 97 ? -12.468 -3.641 19.375 1.00 89.94 97 ASP A C 1
ATOM 720 O O . ASP A 1 97 ? -12.164 -2.457 19.214 1.00 89.94 97 ASP A O 1
ATOM 724 N N . LEU A 1 98 ? -11.802 -4.636 18.769 1.00 90.69 98 LEU A N 1
ATOM 725 C CA . LEU A 1 98 ? -10.651 -4.390 17.897 1.00 90.69 98 LEU A CA 1
ATOM 726 C C . LEU A 1 98 ? -11.021 -3.603 16.646 1.00 90.69 98 LEU A C 1
ATOM 728 O O . LEU A 1 98 ? -12.099 -3.749 16.063 1.00 90.69 98 LEU A O 1
ATOM 732 N N . LYS A 1 99 ? -10.037 -2.827 16.197 1.00 92.81 99 LYS A N 1
ATOM 733 C CA . LYS A 1 99 ? -10.015 -2.206 14.879 1.00 92.81 99 LYS A CA 1
ATOM 734 C C . LYS A 1 99 ? -8.890 -2.834 14.081 1.00 92.81 99 LYS A C 1
ATOM 736 O O . LYS A 1 99 ? -7.748 -2.857 14.533 1.00 92.81 99 LYS A O 1
ATOM 741 N N . ILE A 1 100 ? -9.220 -3.381 12.922 1.00 92.06 100 ILE A N 1
ATOM 742 C CA . ILE A 1 100 ? -8.286 -4.112 12.077 1.00 92.06 100 ILE A CA 1
ATOM 743 C C . ILE A 1 100 ? -8.030 -3.291 10.820 1.00 92.06 100 ILE A C 1
ATOM 745 O O . ILE A 1 100 ? -8.957 -2.970 10.077 1.00 92.06 100 ILE A O 1
ATOM 749 N N . LEU A 1 101 ? -6.763 -2.952 10.594 1.00 94.31 101 LEU A N 1
ATOM 750 C CA . LEU A 1 101 ? -6.304 -2.303 9.372 1.00 94.31 101 LEU A CA 1
ATOM 751 C C . LEU A 1 101 ? -5.655 -3.347 8.474 1.00 94.31 101 LEU A C 1
ATOM 753 O O . LEU A 1 101 ? -4.641 -3.946 8.838 1.00 94.31 101 LEU A O 1
ATOM 757 N N . ILE A 1 102 ? -6.240 -3.530 7.298 1.00 94.25 102 ILE A N 1
ATOM 758 C CA . ILE A 1 102 ? -5.668 -4.304 6.205 1.00 94.25 102 ILE A CA 1
ATOM 759 C C . ILE A 1 102 ? -4.967 -3.303 5.288 1.00 94.25 102 ILE A C 1
ATOM 761 O O . ILE A 1 102 ? -5.620 -2.492 4.627 1.00 94.25 102 ILE A O 1
ATOM 765 N N . SER A 1 103 ? -3.638 -3.337 5.261 1.00 93.06 103 SER A N 1
ATOM 766 C CA . SER A 1 103 ? -2.876 -2.518 4.315 1.00 93.06 103 SER A CA 1
ATOM 767 C C . SER A 1 103 ? -2.832 -3.205 2.961 1.00 93.06 103 SER A C 1
ATOM 769 O O . SER A 1 103 ? -2.467 -4.377 2.859 1.00 93.06 103 SER A O 1
ATOM 771 N N . GLY A 1 104 ? -3.158 -2.449 1.924 1.00 93.06 104 GLY A N 1
ATOM 772 C CA . GLY A 1 104 ? -2.858 -2.795 0.547 1.00 93.06 104 GLY A CA 1
ATOM 773 C C . GLY A 1 104 ? -1.383 -2.585 0.216 1.00 93.06 104 GLY A C 1
ATOM 774 O O . GLY A 1 104 ? -0.601 -2.069 1.022 1.00 93.06 104 GLY A O 1
ATOM 775 N N . TYR A 1 105 ? -1.031 -2.961 -1.006 1.00 91.94 105 TYR A N 1
ATOM 776 C CA . TYR A 1 105 ? 0.299 -2.748 -1.562 1.00 91.94 105 TYR A CA 1
ATOM 777 C C . TYR A 1 105 ? 0.433 -1.356 -2.183 1.00 91.94 105 TYR A C 1
ATOM 779 O O . TYR A 1 105 ? -0.556 -0.676 -2.468 1.00 91.94 105 TYR A O 1
ATOM 787 N N . ASP A 1 106 ? 1.680 -0.943 -2.385 1.00 96.12 106 ASP A N 1
ATOM 788 C CA . ASP A 1 106 ? 2.038 0.040 -3.406 1.00 96.12 106 ASP A CA 1
ATOM 789 C C . ASP A 1 106 ? 2.470 -0.705 -4.686 1.00 96.12 106 ASP A C 1
ATOM 791 O O . ASP A 1 106 ? 2.520 -1.937 -4.703 1.00 96.12 106 ASP A O 1
ATOM 795 N N . TYR A 1 107 ? 2.778 0.010 -5.764 1.00 96.56 107 TYR A N 1
ATOM 796 C CA . TYR A 1 107 ? 3.223 -0.610 -7.007 1.00 96.56 107 TYR A CA 1
ATOM 797 C C . TYR A 1 107 ? 4.595 -1.286 -6.838 1.00 96.56 107 TYR A C 1
ATOM 799 O O . TYR A 1 107 ? 5.529 -0.646 -6.343 1.00 96.56 107 TYR A O 1
ATOM 807 N N . PRO A 1 108 ? 4.754 -2.554 -7.249 1.00 95.50 108 PRO A N 1
ATOM 808 C CA . PRO A 1 108 ? 6.025 -3.264 -7.161 1.00 95.50 108 PRO A CA 1
ATOM 809 C C . PRO A 1 108 ? 7.001 -2.809 -8.258 1.00 95.50 108 PRO A C 1
ATOM 811 O O . PRO A 1 108 ? 6.676 -1.979 -9.111 1.00 95.50 108 PRO A O 1
ATOM 814 N N . ARG A 1 109 ? 8.211 -3.375 -8.234 1.00 93.75 109 ARG A N 1
ATOM 815 C CA . ARG A 1 109 ? 9.272 -3.187 -9.234 1.00 93.75 109 ARG A CA 1
ATOM 816 C C . ARG A 1 109 ? 9.727 -4.542 -9.783 1.00 93.75 109 ARG A C 1
ATOM 818 O O . ARG A 1 109 ? 10.873 -4.949 -9.597 1.00 93.75 109 ARG A O 1
ATOM 825 N N . PHE A 1 110 ? 8.805 -5.273 -10.406 1.00 89.56 110 PHE A N 1
ATOM 826 C CA . PHE A 1 110 ? 9.164 -6.483 -11.142 1.00 89.56 110 PHE A CA 1
ATOM 827 C C . PHE A 1 110 ? 9.781 -6.114 -12.487 1.00 89.56 110 PHE A C 1
ATOM 829 O O . PHE A 1 110 ? 9.247 -5.284 -13.221 1.00 89.56 110 PHE A O 1
ATOM 836 N N . SER A 1 111 ? 10.903 -6.749 -12.806 1.00 84.31 111 SER A N 1
ATOM 837 C CA . SER A 1 111 ? 11.605 -6.561 -14.067 1.00 84.31 111 SER A CA 1
ATOM 838 C C . SER A 1 111 ? 12.297 -7.854 -14.488 1.00 84.31 111 SER A C 1
ATOM 840 O O . SER A 1 111 ? 12.712 -8.651 -13.643 1.00 84.31 111 SER A O 1
ATOM 842 N N . ASP A 1 112 ? 12.457 -8.043 -15.801 1.00 84.56 112 ASP A N 1
ATOM 843 C CA . ASP A 1 112 ? 13.166 -9.197 -16.377 1.00 84.56 112 ASP A CA 1
ATOM 844 C C . ASP A 1 112 ? 14.642 -9.264 -15.953 1.00 84.56 112 ASP A C 1
ATOM 846 O O . ASP A 1 112 ? 15.278 -10.313 -16.026 1.00 84.56 112 ASP A O 1
ATOM 850 N N . ASP A 1 113 ? 15.218 -8.137 -15.533 1.00 87.44 113 ASP A N 1
ATOM 851 C CA . ASP A 1 113 ? 16.625 -8.018 -15.166 1.00 87.44 113 ASP A CA 1
ATOM 852 C C . ASP A 1 113 ? 16.883 -8.117 -13.656 1.00 87.44 113 ASP A C 1
ATOM 854 O O . ASP A 1 113 ? 18.024 -7.882 -13.223 1.00 87.44 113 ASP A O 1
ATOM 858 N N . ASN A 1 114 ? 15.869 -8.490 -12.862 1.00 90.75 114 ASN A N 1
ATOM 859 C CA . ASN A 1 114 ? 16.036 -8.688 -11.429 1.00 90.75 114 ASN A CA 1
ATOM 860 C C . ASN A 1 114 ? 17.147 -9.721 -11.147 1.00 90.75 114 ASN A C 1
ATOM 862 O O . ASN A 1 114 ? 17.369 -10.670 -11.894 1.00 90.75 114 ASN A O 1
ATOM 866 N N . LYS A 1 115 ? 17.916 -9.494 -10.081 1.00 93.31 115 LYS A N 1
ATOM 867 C CA . LYS A 1 115 ? 19.101 -10.301 -9.744 1.00 93.31 115 LYS A CA 1
ATOM 868 C C . LYS A 1 115 ? 18.821 -11.369 -8.684 1.00 93.31 115 LYS A C 1
ATOM 870 O O . LYS A 1 115 ? 19.757 -12.015 -8.221 1.00 93.31 115 LYS A O 1
ATOM 875 N N . ILE A 1 116 ? 17.565 -11.519 -8.267 1.00 91.88 116 ILE A N 1
ATOM 876 C CA . ILE A 1 116 ? 17.117 -12.509 -7.288 1.00 91.88 116 ILE A CA 1
ATOM 877 C C . ILE A 1 116 ? 16.323 -13.580 -8.038 1.00 91.88 116 ILE A C 1
ATOM 879 O O . ILE A 1 116 ? 15.196 -13.330 -8.457 1.00 91.88 116 ILE A O 1
ATOM 883 N N . ASP A 1 117 ? 16.896 -14.780 -8.168 1.00 90.62 117 ASP A N 1
ATOM 884 C CA . ASP A 1 117 ? 16.333 -15.875 -8.977 1.00 90.62 117 ASP A CA 1
ATOM 885 C C . ASP A 1 117 ? 14.871 -16.191 -8.629 1.00 90.62 117 ASP A C 1
ATOM 887 O O . ASP A 1 117 ? 14.038 -16.315 -9.521 1.00 90.62 117 ASP A O 1
ATOM 891 N N . ALA A 1 118 ? 14.524 -16.213 -7.338 1.00 87.75 118 ALA A N 1
ATOM 892 C CA . ALA A 1 118 ? 13.151 -16.457 -6.889 1.00 87.75 118 ALA A CA 1
ATOM 893 C C . ALA A 1 118 ? 12.143 -15.414 -7.412 1.00 87.75 118 ALA A C 1
ATOM 895 O O . ALA A 1 118 ? 10.979 -15.739 -7.640 1.00 87.75 118 ALA A O 1
ATOM 896 N N . TYR A 1 119 ? 12.568 -14.161 -7.616 1.00 89.25 119 TYR A N 1
ATOM 897 C CA . TYR A 1 119 ? 11.718 -13.129 -8.212 1.00 89.25 119 TYR A CA 1
ATOM 898 C C . TYR A 1 119 ? 11.613 -13.286 -9.723 1.00 89.25 119 TYR A C 1
ATOM 900 O O . TYR A 1 119 ? 10.531 -13.071 -10.260 1.00 89.25 119 TYR A O 1
ATOM 908 N N . CYS A 1 120 ? 12.680 -13.717 -10.395 1.00 88.75 120 CYS A N 1
ATOM 909 C CA . CYS A 1 120 ? 12.636 -14.042 -11.819 1.00 88.75 120 CYS A CA 1
ATOM 910 C C . CYS A 1 120 ? 11.695 -15.221 -12.097 1.00 88.75 120 CYS A C 1
ATOM 912 O O . CYS A 1 120 ? 10.880 -15.144 -13.012 1.00 88.75 120 CYS A O 1
ATOM 914 N N . GLU A 1 121 ? 11.760 -16.278 -11.282 1.00 87.69 121 GLU A N 1
ATOM 915 C CA . GLU A 1 121 ? 10.854 -17.430 -11.363 1.00 87.69 121 GLU A CA 1
ATOM 916 C C . GLU A 1 121 ? 9.401 -17.010 -11.127 1.00 87.69 121 GLU A C 1
ATOM 918 O O . GLU A 1 121 ? 8.543 -17.283 -11.962 1.00 87.69 121 GLU A O 1
ATOM 923 N N . ALA A 1 122 ? 9.127 -16.270 -10.045 1.00 85.62 122 ALA A N 1
ATOM 924 C CA . ALA A 1 122 ? 7.782 -15.774 -9.759 1.00 85.62 122 ALA A CA 1
ATOM 925 C C . ALA A 1 122 ? 7.252 -14.853 -10.872 1.00 85.62 122 ALA A C 1
ATOM 927 O O . ALA A 1 122 ? 6.082 -14.930 -11.240 1.00 85.62 122 ALA A O 1
ATOM 928 N N . TYR A 1 123 ? 8.105 -13.991 -11.429 1.00 87.44 123 TYR A N 1
ATOM 929 C CA . TYR A 1 123 ? 7.743 -13.097 -12.525 1.00 87.44 123 TYR A CA 1
ATOM 930 C C . TYR A 1 123 ? 7.435 -13.861 -13.818 1.00 87.44 123 TYR A C 1
ATOM 932 O O . TYR A 1 123 ? 6.426 -13.582 -14.470 1.00 87.44 123 TYR A O 1
ATOM 940 N N . ALA A 1 124 ? 8.236 -14.878 -14.143 1.00 87.56 124 ALA A N 1
ATOM 941 C CA . ALA A 1 124 ? 7.987 -15.774 -15.267 1.00 87.56 124 ALA A CA 1
ATOM 942 C C . ALA A 1 124 ? 6.697 -16.591 -15.083 1.00 87.56 124 ALA A C 1
ATOM 944 O O . ALA A 1 124 ? 5.909 -16.713 -16.021 1.00 87.56 124 ALA A O 1
ATOM 945 N N . ASP A 1 125 ? 6.433 -17.087 -13.872 1.00 85.62 125 ASP A N 1
ATOM 946 C CA . ASP A 1 125 ? 5.210 -17.826 -13.538 1.00 85.62 125 ASP A CA 1
ATOM 947 C C . ASP A 1 125 ? 3.943 -16.964 -13.657 1.00 85.62 125 ASP A C 1
ATOM 949 O O . ASP A 1 125 ? 2.871 -17.484 -13.979 1.00 85.62 125 ASP A O 1
ATOM 953 N N . MET A 1 126 ? 4.060 -15.647 -13.450 1.00 84.94 126 MET A N 1
ATOM 954 C CA . MET A 1 126 ? 2.989 -14.676 -13.711 1.00 84.94 126 MET A CA 1
ATOM 955 C C . MET A 1 126 ? 2.792 -14.372 -15.207 1.00 84.94 126 MET A C 1
ATOM 957 O O . MET A 1 126 ? 1.861 -13.650 -15.558 1.00 84.94 126 MET A O 1
ATOM 961 N N . GLY A 1 127 ? 3.639 -14.905 -16.091 1.00 88.25 127 GLY A N 1
ATOM 962 C CA . GLY A 1 127 ? 3.609 -14.622 -17.526 1.00 88.25 127 GLY A CA 1
ATOM 963 C C . GLY A 1 127 ? 4.323 -13.329 -17.918 1.00 88.25 127 GLY A C 1
ATOM 964 O O . GLY A 1 127 ? 3.996 -12.768 -18.961 1.00 88.25 127 GLY A O 1
ATOM 965 N N . CYS A 1 128 ? 5.275 -12.862 -17.100 1.00 90.75 128 CYS A N 1
ATOM 966 C CA . CYS A 1 128 ? 6.046 -11.634 -17.324 1.00 90.75 128 CYS A CA 1
ATOM 967 C C . CYS A 1 128 ? 5.153 -10.398 -17.577 1.00 90.75 128 CYS A C 1
ATOM 969 O O . CYS A 1 128 ? 5.296 -9.747 -18.616 1.00 90.75 128 CYS A O 1
ATOM 971 N N . PRO A 1 129 ? 4.199 -10.082 -16.677 1.00 93.00 129 PRO A N 1
ATOM 972 C CA . PRO A 1 129 ? 3.267 -8.983 -16.895 1.00 93.00 129 PRO A CA 1
ATOM 973 C C . PRO A 1 129 ? 3.997 -7.642 -16.954 1.00 93.00 129 PRO A C 1
ATOM 975 O O . PRO A 1 129 ? 4.880 -7.356 -16.147 1.00 93.00 129 PRO A O 1
ATOM 978 N N . THR A 1 130 ? 3.564 -6.764 -17.851 1.00 94.44 130 THR A N 1
ATOM 979 C CA . THR A 1 130 ? 4.028 -5.374 -17.858 1.00 94.44 130 THR A CA 1
ATOM 980 C C . THR A 1 130 ? 3.649 -4.663 -16.548 1.00 94.44 130 THR A C 1
ATOM 982 O O . THR A 1 130 ? 2.668 -5.046 -15.897 1.00 94.44 130 THR A O 1
ATOM 985 N N . PRO A 1 131 ? 4.340 -3.568 -16.171 1.00 94.62 131 PRO A N 1
ATOM 986 C CA . PRO A 1 131 ? 3.943 -2.765 -15.014 1.00 94.62 131 PRO A CA 1
ATOM 987 C C . PRO A 1 131 ? 2.468 -2.344 -15.056 1.00 94.62 131 PRO A C 1
ATOM 989 O O . PRO A 1 131 ? 1.783 -2.429 -14.044 1.00 94.62 131 PRO A O 1
ATOM 992 N N . ALA A 1 132 ? 1.960 -1.980 -16.240 1.00 94.88 132 ALA A N 1
ATOM 993 C CA . ALA A 1 132 ? 0.557 -1.628 -16.441 1.00 94.88 132 ALA A CA 1
ATOM 994 C C . ALA A 1 132 ? -0.393 -2.783 -16.097 1.00 94.88 132 ALA A C 1
ATOM 996 O O . ALA A 1 132 ? -1.339 -2.591 -15.338 1.00 94.88 132 ALA A O 1
ATOM 997 N N . GLU A 1 133 ? -0.139 -3.987 -16.612 1.00 92.88 133 GLU A N 1
ATOM 998 C CA . GLU A 1 133 ? -0.987 -5.158 -16.349 1.00 92.88 133 GLU A CA 1
ATOM 999 C C . GLU A 1 133 ? -0.996 -5.525 -14.861 1.00 92.88 133 GLU A C 1
ATOM 1001 O O . GLU A 1 133 ? -2.065 -5.734 -14.278 1.00 92.88 133 GLU A O 1
ATOM 1006 N N . LEU A 1 134 ? 0.181 -5.537 -14.229 1.00 93.44 134 LEU A N 1
ATOM 1007 C CA . LEU A 1 134 ? 0.326 -5.876 -12.816 1.00 93.44 134 LEU A CA 1
ATOM 1008 C C . LEU A 1 134 ? -0.327 -4.832 -11.899 1.00 93.44 134 LEU A C 1
ATOM 1010 O O . LEU A 1 134 ? -1.079 -5.177 -10.987 1.00 93.44 134 LEU A O 1
ATOM 1014 N N . ASN A 1 135 ? -0.101 -3.545 -12.156 1.00 94.94 135 ASN A N 1
ATOM 1015 C CA . ASN A 1 135 ? -0.682 -2.470 -11.355 1.00 94.94 135 ASN A CA 1
ATOM 1016 C C . ASN A 1 135 ? -2.198 -2.360 -11.554 1.00 94.94 135 ASN A C 1
ATOM 1018 O O . ASN A 1 135 ? -2.924 -2.079 -10.601 1.00 94.94 135 ASN A O 1
ATOM 1022 N N . GLN A 1 136 ? -2.710 -2.638 -12.755 1.00 93.38 136 GLN A N 1
ATOM 1023 C CA . GLN A 1 136 ? -4.153 -2.717 -12.990 1.00 93.38 136 GLN A CA 1
ATOM 1024 C C . GLN A 1 136 ? -4.794 -3.898 -12.262 1.00 93.38 136 GLN A C 1
ATOM 1026 O O . GLN A 1 136 ? -5.897 -3.751 -11.732 1.00 93.38 136 GLN A O 1
ATOM 1031 N N . PHE A 1 137 ? -4.113 -5.044 -12.191 1.00 92.88 137 PHE A N 1
ATOM 1032 C CA . PHE A 1 137 ? -4.536 -6.159 -11.345 1.00 92.88 137 PHE A CA 1
ATOM 1033 C C . PHE A 1 137 ? -4.608 -5.739 -9.868 1.00 92.88 137 PHE A C 1
ATOM 1035 O O . PHE A 1 137 ? -5.639 -5.943 -9.226 1.00 92.88 137 PHE A O 1
ATOM 1042 N N . LEU A 1 138 ? -3.573 -5.067 -9.344 1.00 94.00 138 LEU A N 1
ATOM 1043 C CA . LEU A 1 138 ? -3.569 -4.546 -7.969 1.00 94.00 138 LEU A CA 1
ATOM 1044 C C . LEU A 1 138 ? -4.694 -3.529 -7.732 1.00 94.00 138 LEU A C 1
ATOM 1046 O O . LEU A 1 138 ? -5.362 -3.578 -6.699 1.00 94.00 138 LEU A O 1
ATOM 1050 N N . ASN A 1 139 ? -4.962 -2.648 -8.699 1.00 93.50 139 ASN A N 1
ATOM 1051 C CA . ASN A 1 139 ? -6.074 -1.697 -8.659 1.00 93.50 139 ASN A CA 1
ATOM 1052 C C . ASN A 1 139 ? -7.433 -2.403 -8.536 1.00 93.50 139 ASN A C 1
ATOM 1054 O O . ASN A 1 139 ? -8.222 -2.049 -7.656 1.00 93.50 139 ASN A O 1
ATOM 1058 N N . ARG A 1 140 ? -7.693 -3.435 -9.348 1.00 93.62 140 ARG A N 1
ATOM 1059 C CA . ARG A 1 140 ? -8.929 -4.237 -9.256 1.00 93.62 140 ARG A CA 1
ATOM 1060 C C . ARG A 1 140 ? -9.017 -5.014 -7.944 1.00 93.62 140 ARG A C 1
ATOM 1062 O O . ARG A 1 140 ? -10.084 -5.067 -7.333 1.00 93.62 140 ARG A O 1
ATOM 1069 N N . PHE A 1 141 ? -7.897 -5.555 -7.464 1.00 93.94 141 PHE A N 1
ATOM 1070 C CA . PHE A 1 141 ? -7.846 -6.210 -6.159 1.00 93.94 141 PHE A CA 1
ATOM 1071 C C . PHE A 1 141 ? -8.196 -5.234 -5.027 1.00 93.94 141 PHE A C 1
ATOM 1073 O O . PHE A 1 141 ? -9.031 -5.548 -4.179 1.00 93.94 141 PHE A O 1
ATOM 1080 N N . ALA A 1 142 ? -7.635 -4.022 -5.045 1.00 94.56 142 ALA A N 1
ATOM 1081 C CA . ALA A 1 142 ? -7.941 -2.980 -4.071 1.00 94.56 142 ALA A CA 1
ATOM 1082 C C . ALA A 1 142 ? -9.424 -2.578 -4.087 1.00 94.56 142 ALA A C 1
ATOM 1084 O O . ALA A 1 142 ? -10.018 -2.443 -3.020 1.00 94.56 142 ALA A O 1
ATOM 1085 N N . GLU A 1 143 ? -10.042 -2.443 -5.266 1.00 93.69 143 GLU A N 1
ATOM 1086 C CA . GLU A 1 143 ? -11.493 -2.224 -5.387 1.00 93.69 143 GLU A CA 1
ATOM 1087 C C . GLU A 1 143 ? -12.322 -3.372 -4.810 1.00 93.69 143 GLU A C 1
ATOM 1089 O O . GLU A 1 143 ? -13.387 -3.148 -4.234 1.00 93.69 143 GLU A O 1
ATOM 1094 N N . SER A 1 144 ? -11.864 -4.610 -4.985 1.00 94.50 144 SER A N 1
ATOM 1095 C CA . SER A 1 144 ? -12.525 -5.775 -4.405 1.00 94.50 144 SER A CA 1
ATOM 1096 C C . SER A 1 144 ? -12.424 -5.742 -2.875 1.00 94.50 144 SER A C 1
ATOM 1098 O O . SER A 1 144 ? -13.421 -5.910 -2.173 1.00 94.50 144 SER A O 1
ATOM 1100 N N . MET A 1 145 ? -11.241 -5.428 -2.340 1.00 95.06 145 MET A N 1
ATOM 1101 C CA . MET A 1 145 ? -10.996 -5.333 -0.899 1.00 95.06 145 MET A CA 1
ATOM 1102 C C . MET A 1 145 ? -11.768 -4.197 -0.218 1.00 95.06 145 MET A C 1
ATOM 1104 O O . MET A 1 145 ? -12.289 -4.406 0.879 1.00 95.06 145 MET A O 1
ATOM 1108 N N . THR A 1 146 ? -11.911 -3.020 -0.841 1.00 92.88 146 THR A N 1
ATOM 1109 C CA . THR A 1 146 ? -12.718 -1.935 -0.249 1.00 92.88 146 THR A CA 1
ATOM 1110 C C . THR A 1 146 ? -14.199 -2.293 -0.141 1.00 92.88 146 THR A C 1
ATOM 1112 O O . THR A 1 146 ? -14.854 -1.850 0.801 1.00 92.88 146 THR A O 1
ATOM 1115 N N . LYS A 1 147 ? -14.730 -3.108 -1.061 1.00 92.88 147 LYS A N 1
ATOM 1116 C CA . LYS A 1 147 ? -16.114 -3.615 -1.008 1.00 92.88 147 LYS A CA 1
ATOM 1117 C C . LYS A 1 147 ? -16.296 -4.732 0.018 1.00 92.88 147 LYS A C 1
ATOM 1119 O O . LYS A 1 147 ? -17.395 -4.911 0.531 1.00 92.88 147 LYS A O 1
ATOM 1124 N N . PHE A 1 148 ? -15.235 -5.491 0.278 1.00 94.25 148 PHE A N 1
ATOM 1125 C CA . PHE A 1 148 ? -15.243 -6.623 1.197 1.00 94.25 148 PHE A CA 1
ATOM 1126 C C . PHE A 1 148 ? -15.272 -6.202 2.676 1.00 94.25 148 PHE A C 1
ATOM 1128 O O . PHE A 1 148 ? -15.953 -6.837 3.480 1.00 94.25 148 PHE A O 1
ATOM 1135 N N . VAL A 1 149 ? -14.545 -5.146 3.054 1.00 94.00 149 VAL A N 1
ATOM 1136 C CA . VAL A 1 149 ? -14.453 -4.713 4.460 1.00 94.00 149 VAL A CA 1
ATOM 1137 C C . VAL A 1 149 ? -15.709 -3.969 4.939 1.00 94.00 149 VAL A C 1
ATOM 1139 O O . VAL A 1 149 ? -16.389 -3.297 4.169 1.00 94.00 149 VAL A O 1
ATOM 1142 N N . ASP A 1 150 ? -16.011 -4.058 6.240 1.00 90.56 150 ASP A N 1
ATOM 1143 C CA . ASP A 1 150 ? -17.242 -3.500 6.829 1.00 90.56 150 ASP A CA 1
ATOM 1144 C C . ASP A 1 150 ? -17.182 -1.995 7.155 1.00 90.56 150 ASP A C 1
ATOM 1146 O O . ASP A 1 150 ? -18.203 -1.403 7.512 1.00 90.56 150 ASP A O 1
ATOM 1150 N N . HIS A 1 151 ? -15.992 -1.384 7.076 1.00 86.69 151 HIS A N 1
ATOM 1151 C CA . HIS A 1 151 ? -15.704 0.016 7.430 1.00 86.69 151 HIS A CA 1
ATOM 1152 C C . HIS A 1 151 ? -16.138 0.419 8.849 1.00 86.69 151 HIS A C 1
ATOM 1154 O O . HIS A 1 151 ? -16.286 1.602 9.165 1.00 86.69 151 HIS A O 1
ATOM 1160 N N . LYS A 1 152 ? -16.343 -0.564 9.728 1.00 89.94 152 LYS A N 1
ATOM 1161 C CA . LYS A 1 152 ? -16.747 -0.378 11.124 1.00 89.94 152 LYS A CA 1
ATOM 1162 C C . LYS A 1 152 ? -15.667 -0.881 12.066 1.00 89.94 152 LYS A C 1
ATOM 1164 O O . LYS A 1 152 ? -15.246 -0.154 12.972 1.00 89.94 152 LYS A O 1
ATOM 1169 N N . ASN A 1 153 ? -15.267 -2.132 11.883 1.00 93.38 153 ASN A N 1
ATOM 1170 C CA . ASN A 1 153 ? -14.218 -2.791 12.650 1.00 93.38 153 ASN A CA 1
ATOM 1171 C C . ASN A 1 153 ? -13.040 -3.175 11.761 1.00 93.38 153 ASN A C 1
ATOM 1173 O O . ASN A 1 153 ? -11.927 -3.267 12.267 1.00 93.38 153 ASN A O 1
ATOM 1177 N N . THR A 1 154 ? -13.265 -3.335 10.460 1.00 93.56 154 THR A N 1
ATOM 1178 C CA . THR A 1 154 ? -12.232 -3.669 9.487 1.00 93.56 154 THR A CA 1
ATOM 1179 C C . THR A 1 154 ? -12.151 -2.578 8.431 1.00 93.56 154 THR A C 1
ATOM 1181 O O . THR A 1 154 ? -13.165 -2.144 7.886 1.00 93.56 154 THR A O 1
ATOM 1184 N N . PHE A 1 155 ? -10.932 -2.144 8.134 1.00 93.50 155 PHE A N 1
ATOM 1185 C CA . PHE A 1 155 ? -10.653 -1.086 7.171 1.00 93.50 155 PHE A CA 1
ATOM 1186 C C . PHE A 1 155 ? -9.594 -1.577 6.196 1.00 93.50 155 PHE A C 1
ATOM 1188 O O . PHE A 1 155 ? -8.633 -2.227 6.602 1.00 93.50 155 PHE A O 1
ATOM 1195 N N . TYR A 1 156 ? -9.755 -1.233 4.925 1.00 94.50 156 TYR A N 1
ATOM 1196 C CA . TYR A 1 156 ? -8.743 -1.460 3.904 1.00 94.50 156 TYR A CA 1
ATOM 1197 C C . TYR A 1 156 ? -8.143 -0.120 3.491 1.00 94.50 156 TYR A C 1
ATOM 1199 O O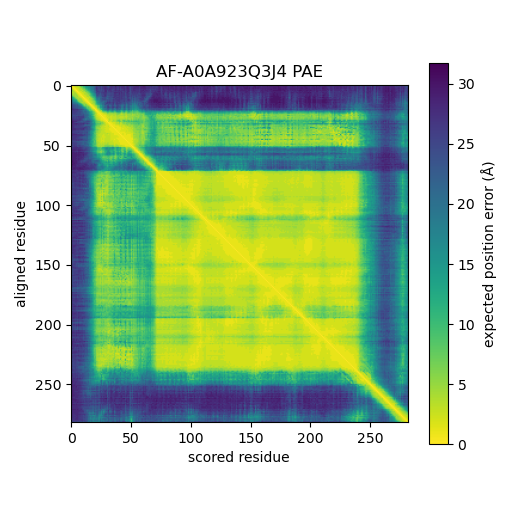 . TYR A 1 156 ? -8.882 0.818 3.184 1.00 94.50 156 TYR A O 1
ATOM 1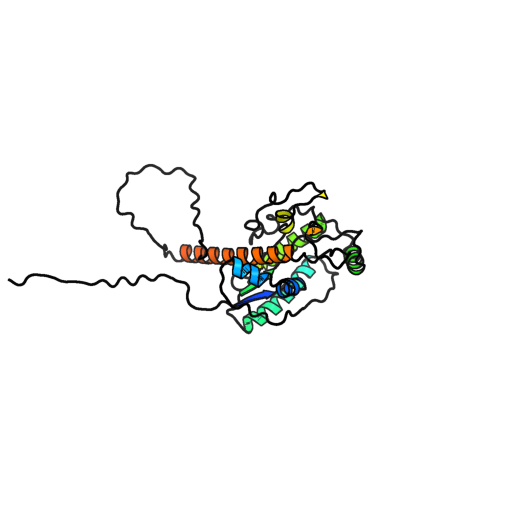207 N N . ILE A 1 157 ? -6.815 -0.029 3.496 1.00 94.88 157 ILE A N 1
ATOM 1208 C CA . ILE A 1 157 ? -6.083 1.176 3.102 1.00 94.88 157 ILE A CA 1
ATOM 1209 C C . ILE A 1 157 ? -5.236 0.827 1.887 1.00 94.88 157 ILE A C 1
ATOM 1211 O O . ILE A 1 157 ? -4.285 0.064 1.981 1.00 94.88 157 ILE A O 1
ATOM 1215 N N . GLN A 1 158 ? -5.586 1.376 0.731 1.00 95.12 158 GLN A N 1
ATOM 1216 C CA . GLN A 1 158 ? -4.798 1.261 -0.496 1.00 95.12 158 GLN A CA 1
ATOM 1217 C C . GLN A 1 158 ? -3.593 2.218 -0.452 1.00 95.12 158 GLN A C 1
ATOM 1219 O O . GLN A 1 158 ? -3.686 3.285 0.157 1.00 95.12 158 GLN A O 1
ATOM 1224 N N . HIS A 1 159 ? -2.476 1.847 -1.092 1.00 96.56 159 HIS A N 1
ATOM 1225 C CA . HIS A 1 159 ? -1.232 2.632 -1.116 1.00 96.56 159 HIS A CA 1
ATOM 1226 C C . HIS A 1 159 ? -0.697 2.911 -2.531 1.00 96.56 159 HIS A C 1
ATOM 1228 O O . HIS A 1 159 ? 0.434 3.367 -2.658 1.00 96.56 159 HIS A O 1
ATOM 1234 N N . HIS A 1 160 ? -1.471 2.660 -3.591 1.00 95.88 160 HIS A N 1
ATOM 1235 C CA . HIS A 1 160 ? -0.962 2.734 -4.962 1.00 95.88 160 HIS A CA 1
ATOM 1236 C C . HIS A 1 160 ? -0.465 4.134 -5.340 1.00 95.88 160 HIS A C 1
ATOM 1238 O O . HIS A 1 160 ? -1.192 5.127 -5.265 1.00 95.88 160 HIS A O 1
ATOM 1244 N N . GLY A 1 161 ? 0.782 4.202 -5.798 1.00 95.88 161 GLY A N 1
ATOM 1245 C CA . GLY A 1 161 ? 1.459 5.435 -6.178 1.00 95.88 161 GLY A CA 1
ATOM 1246 C C . GLY A 1 161 ? 2.005 6.246 -5.009 1.00 95.88 161 GLY A C 1
ATOM 1247 O O . GLY A 1 161 ? 2.474 7.365 -5.228 1.00 95.88 161 GLY A O 1
ATOM 1248 N N . LEU A 1 162 ? 1.983 5.719 -3.782 1.00 97.50 162 LEU A N 1
ATOM 1249 C CA . LEU A 1 162 ? 2.534 6.419 -2.622 1.00 97.50 162 LEU A CA 1
ATOM 1250 C C . LEU A 1 162 ? 4.030 6.703 -2.820 1.00 97.50 162 LEU A C 1
ATOM 1252 O O . LEU A 1 162 ? 4.497 7.817 -2.572 1.00 97.50 162 LEU A O 1
ATOM 1256 N N . MET A 1 163 ? 4.786 5.728 -3.319 1.00 98.19 163 MET A N 1
ATOM 1257 C CA . MET A 1 163 ? 6.207 5.882 -3.606 1.00 98.19 163 MET A CA 1
ATOM 1258 C C . MET A 1 163 ? 6.442 6.752 -4.830 1.00 98.19 163 MET A C 1
ATOM 1260 O O . MET A 1 163 ? 7.362 7.563 -4.805 1.00 98.19 163 MET A O 1
ATOM 1264 N N . GLN A 1 164 ? 5.586 6.695 -5.850 1.00 97.44 164 GLN A N 1
ATOM 1265 C CA . GLN A 1 164 ? 5.670 7.638 -6.969 1.00 97.44 164 GLN A CA 1
ATOM 1266 C C . GLN A 1 164 ? 5.478 9.088 -6.500 1.00 97.44 164 GLN A C 1
ATOM 1268 O O . GLN A 1 164 ? 6.188 9.984 -6.958 1.00 97.44 164 GLN A O 1
ATOM 1273 N N . HIS A 1 165 ? 4.582 9.333 -5.537 1.00 97.75 165 HIS A N 1
ATOM 1274 C CA . HIS A 1 165 ? 4.448 10.647 -4.915 1.00 97.75 165 HIS A CA 1
ATOM 1275 C C . HIS A 1 165 ? 5.732 11.067 -4.194 1.00 97.75 165 HIS A C 1
ATOM 1277 O O . HIS A 1 165 ? 6.192 12.184 -4.388 1.00 97.75 165 HIS A O 1
ATOM 1283 N N . TYR A 1 166 ? 6.353 10.210 -3.387 1.00 98.19 166 TYR A N 1
ATOM 1284 C CA . TYR A 1 166 ? 7.530 10.628 -2.614 1.00 98.19 166 TYR A CA 1
ATOM 1285 C C . TYR A 1 166 ? 8.847 10.637 -3.393 1.00 98.19 166 TYR A C 1
ATOM 1287 O O . TYR A 1 166 ? 9.746 11.410 -3.063 1.00 98.19 166 TYR A O 1
ATOM 1295 N N . LEU A 1 167 ? 8.988 9.767 -4.387 1.00 98.19 167 LEU A N 1
ATOM 1296 C CA . LEU A 1 167 ? 10.265 9.460 -5.033 1.00 98.19 167 LEU A CA 1
ATOM 1297 C C . LEU A 1 167 ? 10.289 9.825 -6.519 1.00 98.19 167 LEU A C 1
ATOM 1299 O O . LEU A 1 167 ? 11.384 9.969 -7.071 1.00 98.19 167 LEU A O 1
ATOM 1303 N N . GLY A 1 168 ? 9.119 10.028 -7.131 1.00 97.50 168 GLY A N 1
ATOM 1304 C CA . GLY A 1 168 ? 8.976 10.190 -8.572 1.00 97.50 168 GLY A CA 1
ATOM 1305 C C . GLY A 1 168 ? 9.173 8.872 -9.322 1.00 97.50 168 GLY A C 1
ATOM 1306 O O . GLY A 1 168 ? 9.005 7.794 -8.753 1.00 97.50 168 GLY A O 1
ATOM 1307 N N . ASN A 1 169 ? 9.527 8.991 -10.599 1.00 97.06 169 ASN A N 1
ATOM 1308 C CA . ASN A 1 169 ? 10.058 7.929 -11.441 1.00 97.06 169 ASN A CA 1
ATOM 1309 C C . ASN A 1 169 ? 11.053 8.535 -12.453 1.00 97.06 169 ASN A C 1
ATOM 1311 O O . ASN A 1 169 ? 10.656 9.309 -13.323 1.00 97.06 169 ASN A O 1
ATOM 1315 N N . GLU A 1 170 ? 12.347 8.268 -12.290 1.00 95.06 170 GLU A N 1
ATOM 1316 C CA . GLU A 1 170 ? 13.431 8.877 -13.068 1.00 95.06 170 GLU A CA 1
ATOM 1317 C C . GLU A 1 170 ? 13.400 8.405 -14.525 1.00 95.06 170 GLU A C 1
ATOM 1319 O O . GLU A 1 170 ? 13.509 9.241 -15.426 1.00 95.06 170 GLU A O 1
ATOM 1324 N N . ASP A 1 171 ? 13.122 7.118 -14.755 1.00 92.81 171 ASP A N 1
ATOM 1325 C CA . ASP A 1 171 ? 13.000 6.527 -16.096 1.00 92.81 171 ASP A CA 1
ATOM 1326 C C . ASP A 1 171 ? 11.873 7.184 -16.914 1.00 92.81 171 ASP A C 1
ATOM 1328 O O . ASP A 1 171 ? 11.971 7.341 -18.132 1.00 92.81 171 ASP A O 1
ATOM 1332 N N . ALA A 1 172 ? 10.813 7.631 -16.236 1.00 96.12 172 ALA A N 1
ATOM 1333 C CA . ALA A 1 172 ? 9.671 8.321 -16.829 1.00 96.12 172 ALA A CA 1
ATOM 1334 C C . ALA A 1 172 ? 9.730 9.856 -16.717 1.00 96.12 172 ALA A C 1
ATOM 1336 O O . ALA A 1 172 ? 8.759 10.533 -17.068 1.00 96.12 172 ALA A O 1
ATOM 1337 N N . ASN A 1 173 ? 10.832 10.431 -16.213 1.00 96.69 173 ASN A N 1
ATOM 1338 C CA . ASN A 1 173 ? 10.962 11.866 -15.911 1.00 96.69 173 ASN A CA 1
ATOM 1339 C C . ASN A 1 173 ? 9.825 12.412 -15.011 1.00 96.69 173 ASN A C 1
ATOM 1341 O O . ASN A 1 173 ? 9.432 13.583 -15.074 1.00 96.69 173 ASN A O 1
ATOM 1345 N N . LEU A 1 174 ? 9.281 11.552 -14.155 1.00 96.62 174 LEU A N 1
ATOM 1346 C CA . LEU A 1 174 ? 8.298 11.895 -13.147 1.00 96.62 174 LEU A CA 1
ATOM 1347 C C . LEU A 1 174 ? 9.025 12.418 -11.905 1.00 96.62 174 LEU A C 1
ATOM 1349 O O . LEU A 1 174 ? 9.781 11.707 -11.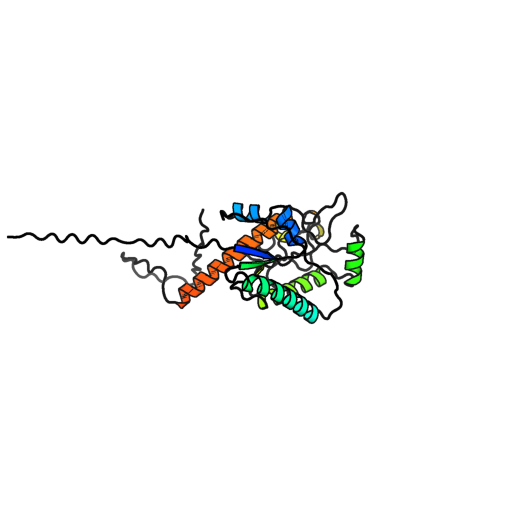250 1.00 96.62 174 LEU A O 1
ATOM 1353 N N . LYS A 1 175 ? 8.790 13.678 -11.548 1.00 97.88 175 LYS A N 1
ATOM 1354 C CA . LYS A 1 175 ? 9.393 14.278 -10.350 1.00 97.88 175 LYS A CA 1
ATOM 1355 C C . LYS A 1 175 ? 8.640 13.860 -9.087 1.00 97.88 175 LYS A C 1
ATOM 1357 O O . LYS A 1 175 ? 7.438 13.618 -9.128 1.00 97.88 175 LYS A O 1
ATOM 1362 N N . ALA A 1 176 ? 9.327 13.848 -7.948 1.00 97.69 176 ALA A N 1
ATOM 1363 C CA . ALA A 1 176 ? 8.667 13.710 -6.654 1.00 97.69 176 ALA A CA 1
ATOM 1364 C C . ALA A 1 176 ? 7.636 14.836 -6.426 1.00 97.69 176 ALA A C 1
ATOM 1366 O O . ALA A 1 176 ? 7.798 15.961 -6.903 1.00 97.69 176 ALA A O 1
ATOM 1367 N N . PHE A 1 177 ? 6.598 14.519 -5.661 1.00 96.81 177 PHE A N 1
ATOM 1368 C CA . PHE A 1 177 ? 5.506 15.379 -5.201 1.00 96.81 177 PHE A CA 1
ATOM 1369 C C . PHE A 1 177 ? 4.587 15.938 -6.294 1.00 96.81 177 PHE A C 1
ATOM 1371 O O . PHE A 1 177 ? 3.834 16.874 -6.035 1.00 96.81 177 PHE A O 1
ATOM 1378 N N . VAL A 1 178 ? 4.622 15.377 -7.508 1.00 95.94 178 VAL A N 1
ATOM 1379 C CA . VAL A 1 178 ? 3.716 15.788 -8.601 1.00 95.94 178 VAL A CA 1
ATOM 1380 C C . VAL A 1 178 ? 2.480 14.895 -8.731 1.00 95.94 178 VAL A C 1
ATOM 1382 O O . VAL A 1 178 ? 1.482 15.322 -9.304 1.00 95.94 178 VAL A O 1
ATOM 1385 N N . MET A 1 179 ? 2.533 13.673 -8.191 1.00 94.56 179 MET A N 1
ATOM 1386 C CA . MET A 1 179 ? 1.359 12.808 -8.034 1.00 94.56 179 MET A CA 1
ATOM 1387 C C . MET A 1 179 ? 0.462 13.308 -6.896 1.00 94.56 179 MET A C 1
ATOM 1389 O O . MET A 1 179 ? 0.901 14.098 -6.053 1.00 94.56 179 MET A O 1
ATOM 1393 N N . LEU A 1 180 ? -0.782 12.818 -6.854 1.00 94.38 180 LEU A N 1
ATOM 1394 C CA . LEU A 1 180 ? -1.728 13.107 -5.774 1.00 94.38 180 LEU A CA 1
ATOM 1395 C C . LEU A 1 180 ? -1.077 12.914 -4.400 1.00 94.38 180 LEU A C 1
ATOM 1397 O O . LEU A 1 180 ? -0.299 11.983 -4.191 1.00 94.38 180 LEU A O 1
ATOM 1401 N N . ALA A 1 181 ? -1.391 13.814 -3.469 1.00 95.44 181 ALA A N 1
ATOM 1402 C CA . ALA A 1 181 ? -0.864 13.720 -2.117 1.00 95.44 181 ALA A CA 1
ATOM 1403 C C . ALA A 1 181 ? -1.392 12.447 -1.429 1.00 95.44 181 ALA A C 1
ATOM 1405 O O . ALA A 1 181 ? -2.506 12.014 -1.750 1.00 95.44 181 ALA A O 1
ATOM 1406 N N . PRO A 1 182 ? -0.661 11.866 -0.457 1.00 94.31 182 PRO A N 1
ATOM 1407 C CA . PRO A 1 182 ? -1.084 10.661 0.256 1.00 94.31 182 PRO A CA 1
ATOM 1408 C C . PRO A 1 182 ? -2.505 10.790 0.801 1.00 94.31 182 PRO A C 1
ATOM 1410 O O . PRO A 1 182 ? -3.283 9.848 0.805 1.00 94.31 182 PRO A O 1
ATOM 1413 N N . GLU A 1 183 ? -2.911 11.997 1.185 1.00 91.69 183 GLU A N 1
ATOM 1414 C CA . GLU A 1 183 ? -4.247 12.265 1.683 1.00 91.69 183 GLU A CA 1
ATOM 1415 C C . GLU A 1 183 ? -5.384 11.940 0.709 1.00 91.69 183 GLU A C 1
ATOM 1417 O O . GLU A 1 183 ? -6.528 11.845 1.162 1.00 91.69 183 GLU A O 1
ATOM 1422 N N . GLN A 1 184 ? -5.078 11.818 -0.580 1.00 91.19 184 GLN A N 1
ATOM 1423 C CA . GLN A 1 184 ? -6.024 11.765 -1.687 1.00 91.19 184 GLN A CA 1
ATOM 1424 C C . GLN A 1 184 ? -6.004 10.431 -2.441 1.00 91.19 184 GLN A C 1
ATOM 1426 O O . GLN A 1 184 ? -6.900 10.221 -3.249 1.00 91.19 184 GLN A O 1
ATOM 1431 N N . ILE A 1 185 ? -5.018 9.554 -2.209 1.00 91.44 185 ILE A N 1
ATOM 1432 C CA . ILE A 1 185 ? -4.872 8.310 -2.986 1.00 91.44 185 ILE A CA 1
ATOM 1433 C C . ILE A 1 185 ? -5.761 7.171 -2.463 1.00 91.44 185 ILE A C 1
ATOM 1435 O O . ILE A 1 185 ? -6.327 6.427 -3.251 1.00 91.44 185 ILE A O 1
ATOM 1439 N N . SER A 1 186 ? -5.998 7.095 -1.148 1.00 89.25 186 SER A N 1
ATOM 1440 C CA . SER A 1 186 ? -6.783 6.010 -0.534 1.00 89.25 186 SER A CA 1
ATOM 1441 C C . SER A 1 186 ? -8.278 6.330 -0.441 1.00 89.25 186 SER A C 1
ATOM 1443 O O . SER A 1 186 ? -8.817 6.614 0.630 1.00 89.25 186 SER A O 1
ATOM 1445 N N . SER A 1 187 ? -8.971 6.338 -1.580 1.00 85.31 187 SER A N 1
ATOM 1446 C CA . SER A 1 187 ? -10.433 6.469 -1.586 1.00 85.31 187 SER A CA 1
ATOM 1447 C C . SER A 1 187 ? -11.095 5.129 -1.270 1.00 85.31 187 SER A C 1
ATOM 1449 O O . SER A 1 187 ? -10.847 4.148 -1.965 1.00 85.31 187 SER A O 1
ATOM 1451 N N . ALA A 1 188 ? -11.990 5.103 -0.279 1.00 80.38 188 ALA A N 1
ATOM 1452 C CA . ALA A 1 188 ? -12.814 3.924 -0.003 1.00 80.38 188 ALA A CA 1
ATOM 1453 C C . ALA A 1 188 ? -13.733 3.573 -1.191 1.00 80.38 188 ALA A C 1
ATOM 1455 O O . ALA A 1 188 ? -13.919 2.400 -1.507 1.00 80.38 188 ALA A O 1
ATOM 1456 N N . ASP A 1 189 ? -14.253 4.591 -1.882 1.00 82.56 189 ASP A N 1
ATOM 1457 C CA . ASP A 1 189 ? -15.252 4.415 -2.939 1.00 82.56 189 ASP A CA 1
ATOM 1458 C C . ASP A 1 189 ? -14.634 4.147 -4.319 1.00 82.56 189 ASP A C 1
ATOM 1460 O O . ASP A 1 189 ? -15.266 3.523 -5.170 1.00 82.56 189 ASP A O 1
ATOM 1464 N N . GLN A 1 190 ? -13.431 4.672 -4.586 1.00 85.75 190 GLN A N 1
ATOM 1465 C CA . GLN A 1 190 ? -12.816 4.651 -5.923 1.00 85.75 190 GLN A CA 1
ATOM 1466 C C . GLN A 1 190 ? -11.290 4.417 -5.871 1.00 85.75 190 GLN A C 1
ATOM 1468 O O . GLN A 1 190 ? -10.532 5.235 -6.400 1.00 85.75 190 GLN A O 1
ATOM 1473 N N . PRO A 1 191 ? -10.797 3.326 -5.255 1.00 81.31 191 PRO A N 1
ATOM 1474 C CA . PRO A 1 191 ? -9.362 3.123 -5.033 1.00 81.31 191 PRO A CA 1
ATOM 1475 C C . PRO A 1 191 ? -8.543 2.940 -6.322 1.00 81.31 191 PRO A C 1
ATOM 1477 O O . PRO A 1 191 ? -7.353 3.231 -6.310 1.00 81.31 191 PRO A O 1
ATOM 1480 N N . ALA A 1 192 ? -9.141 2.512 -7.443 1.00 81.31 192 ALA A N 1
ATOM 1481 C CA . ALA A 1 192 ? -8.433 2.450 -8.729 1.00 81.31 192 ALA A CA 1
ATOM 1482 C C . ALA A 1 192 ? -8.337 3.808 -9.440 1.00 81.31 192 ALA A C 1
ATOM 1484 O O . ALA A 1 192 ? -7.499 3.995 -10.318 1.00 81.31 192 ALA A O 1
ATOM 1485 N N . ARG A 1 193 ? -9.211 4.763 -9.096 1.00 85.50 193 ARG A N 1
ATOM 1486 C CA . ARG A 1 193 ? -9.216 6.094 -9.720 1.00 85.50 193 ARG A CA 1
ATOM 1487 C C . ARG A 1 193 ? -8.148 7.004 -9.127 1.00 85.50 193 ARG A C 1
ATOM 1489 O O . ARG A 1 193 ? -7.675 7.921 -9.797 1.00 85.50 193 ARG A O 1
ATOM 1496 N N . PHE A 1 194 ? -7.838 6.800 -7.854 1.00 84.75 194 PHE A N 1
ATOM 1497 C CA . PHE A 1 194 ? -6.960 7.665 -7.089 1.00 84.75 194 PHE A CA 1
ATOM 1498 C C . PHE A 1 194 ? -5.679 6.903 -6.749 1.00 84.75 194 PHE A C 1
ATOM 1500 O O . PHE A 1 194 ? -5.700 5.897 -6.051 1.00 84.75 194 PHE A O 1
ATOM 1507 N N . GLY A 1 195 ? -4.556 7.370 -7.285 1.00 86.81 195 GLY A N 1
ATOM 1508 C CA . GLY A 1 195 ? -3.266 6.713 -7.131 1.00 86.81 195 GLY A CA 1
ATOM 1509 C C . GLY A 1 195 ? -2.209 7.331 -8.036 1.00 86.81 195 GLY A C 1
ATOM 1510 O O . GLY A 1 195 ? -2.374 8.451 -8.530 1.00 86.81 195 GLY A O 1
ATOM 1511 N N . GLY A 1 196 ? -1.120 6.594 -8.222 1.00 92.19 196 GLY A N 1
ATOM 1512 C CA . GLY A 1 196 ? -0.060 6.918 -9.175 1.00 92.19 196 GLY A CA 1
ATOM 1513 C C . GLY A 1 196 ? -0.382 6.480 -10.605 1.00 92.19 196 GLY A C 1
ATOM 1514 O O . GLY A 1 196 ? -1.428 5.886 -10.863 1.00 92.19 196 GLY A O 1
ATOM 1515 N N . ASP A 1 197 ? 0.544 6.733 -11.526 1.00 95.81 197 ASP A N 1
ATOM 1516 C CA . ASP A 1 197 ? 0.485 6.222 -12.898 1.00 95.81 197 ASP A CA 1
ATOM 1517 C C . ASP A 1 197 ? 0.656 4.698 -12.871 1.00 95.81 197 ASP A C 1
ATOM 1519 O O . ASP A 1 197 ? 1.716 4.191 -12.493 1.00 95.81 197 ASP A O 1
ATOM 1523 N N . ASP A 1 198 ? -0.395 3.967 -13.243 1.00 95.69 198 ASP A N 1
ATOM 1524 C CA . ASP A 1 198 ? -0.422 2.503 -13.237 1.00 95.69 198 ASP A CA 1
ATOM 1525 C C . ASP A 1 198 ? 0.551 1.896 -14.253 1.00 95.69 198 ASP A C 1
ATOM 1527 O O . ASP A 1 198 ? 0.935 0.741 -14.122 1.00 95.69 198 ASP A O 1
ATOM 1531 N N . ARG A 1 199 ? 1.046 2.668 -15.220 1.00 96.69 199 ARG A N 1
ATOM 1532 C CA . ARG A 1 199 ? 2.046 2.197 -16.189 1.00 96.69 199 ARG A CA 1
ATOM 1533 C C . ARG A 1 199 ? 3.468 2.227 -15.637 1.00 96.69 199 ARG A C 1
ATOM 1535 O O . ARG A 1 199 ? 4.382 1.760 -16.314 1.00 96.69 199 ARG A O 1
ATOM 1542 N N . LEU A 1 200 ? 3.670 2.802 -14.452 1.00 96.50 200 LEU A N 1
ATOM 1543 C CA . LEU A 1 200 ? 4.984 2.995 -13.852 1.00 96.50 200 LEU A CA 1
ATOM 1544 C C . LEU A 1 200 ? 5.151 2.134 -12.598 1.00 96.50 200 LEU A C 1
ATOM 1546 O O . LEU A 1 200 ? 4.283 2.059 -11.732 1.00 96.50 200 LEU A O 1
ATOM 1550 N N . GLN A 1 201 ? 6.323 1.527 -12.475 1.00 95.94 201 GLN A N 1
ATOM 1551 C CA . GLN A 1 201 ? 6.751 0.836 -11.263 1.00 95.94 201 GLN A CA 1
ATOM 1552 C C . GLN A 1 201 ? 7.276 1.808 -10.200 1.00 95.94 201 GLN A C 1
ATOM 1554 O O . GLN A 1 201 ? 7.574 2.977 -10.485 1.00 95.94 201 GLN A O 1
ATOM 1559 N N . THR A 1 202 ? 7.434 1.311 -8.974 1.00 96.19 202 THR A N 1
ATOM 1560 C CA . THR A 1 202 ? 8.149 2.046 -7.925 1.00 96.19 202 THR A CA 1
ATOM 1561 C C . THR A 1 202 ? 9.631 2.201 -8.271 1.00 96.19 202 THR A C 1
ATOM 1563 O O . THR A 1 202 ? 10.273 1.329 -8.865 1.00 96.19 2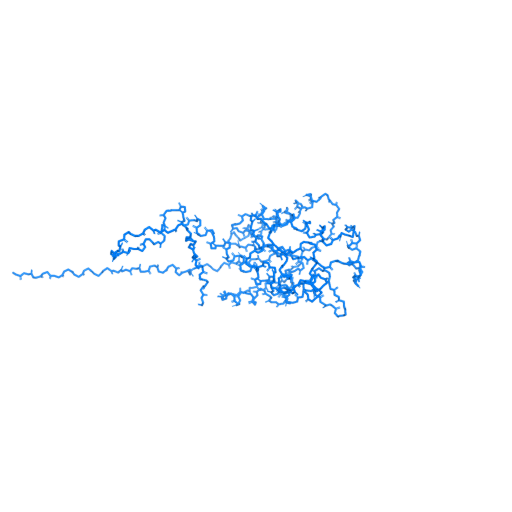02 THR A O 1
ATOM 1566 N N . GLU A 1 203 ? 10.188 3.350 -7.896 1.00 95.88 203 GLU A N 1
ATOM 1567 C CA . GLU A 1 203 ? 11.606 3.634 -8.072 1.00 95.88 203 GLU A CA 1
ATOM 1568 C C . GLU A 1 203 ? 12.515 2.706 -7.277 1.00 95.88 203 GLU A C 1
ATOM 1570 O O . GLU A 1 203 ? 12.178 2.294 -6.170 1.00 95.88 203 GLU A O 1
ATOM 1575 N N . GLU A 1 204 ? 13.714 2.444 -7.800 1.00 95.06 204 GLU A N 1
ATOM 1576 C CA . GLU A 1 204 ? 14.659 1.504 -7.185 1.00 95.06 204 GLU A CA 1
ATOM 1577 C C . GLU A 1 204 ? 14.994 1.914 -5.742 1.00 95.06 204 GLU A C 1
ATOM 1579 O O . GLU A 1 204 ? 15.002 1.095 -4.826 1.00 95.06 204 GLU A O 1
ATOM 1584 N N . LYS A 1 205 ? 15.166 3.221 -5.509 1.00 95.81 205 LYS A N 1
ATOM 1585 C CA . LYS A 1 205 ? 15.408 3.800 -4.174 1.00 95.81 205 LYS A CA 1
ATOM 1586 C C . LYS A 1 205 ? 14.243 3.601 -3.186 1.00 95.81 205 LYS A C 1
ATOM 1588 O O . LYS A 1 205 ? 14.418 3.781 -1.980 1.00 95.81 205 LYS A O 1
ATOM 1593 N N . GLY A 1 206 ? 13.059 3.251 -3.686 1.00 96.12 206 GLY A N 1
ATOM 1594 C CA . GLY A 1 206 ? 11.880 2.894 -2.899 1.00 96.12 206 GLY A CA 1
ATOM 1595 C C . GLY A 1 206 ? 11.871 1.443 -2.427 1.00 96.12 206 GLY A C 1
ATOM 1596 O O . GLY A 1 206 ? 11.118 1.132 -1.509 1.00 96.12 206 GLY A O 1
ATOM 1597 N N . MET A 1 207 ? 12.731 0.589 -2.983 1.00 96.69 207 MET A N 1
ATOM 1598 C CA . MET A 1 207 ? 12.754 -0.849 -2.722 1.00 96.69 207 MET A CA 1
ATOM 1599 C C . MET A 1 207 ? 13.804 -1.241 -1.679 1.00 96.69 207 MET A C 1
ATOM 1601 O O . MET A 1 207 ? 14.803 -0.549 -1.455 1.00 96.69 207 MET A O 1
ATOM 1605 N N . LEU A 1 208 ? 13.573 -2.366 -1.006 1.00 95.69 208 LEU A N 1
ATOM 1606 C CA . LEU A 1 208 ? 14.506 -2.951 -0.055 1.00 95.69 208 LEU A CA 1
ATOM 1607 C C . LEU A 1 208 ? 15.811 -3.315 -0.769 1.00 95.69 208 LEU A C 1
ATOM 1609 O O . LEU A 1 208 ? 15.807 -3.888 -1.855 1.00 95.69 208 LEU A O 1
ATOM 1613 N N . ARG A 1 209 ? 16.945 -3.018 -0.132 1.00 95.69 209 ARG A N 1
ATOM 1614 C CA . ARG A 1 209 ? 18.264 -3.438 -0.611 1.00 95.69 209 ARG A CA 1
ATOM 1615 C C . ARG A 1 209 ? 18.824 -4.529 0.285 1.00 95.69 209 ARG A C 1
ATOM 1617 O O . ARG A 1 209 ? 18.941 -4.337 1.496 1.00 95.69 209 ARG A O 1
ATOM 1624 N N . ILE A 1 210 ? 19.210 -5.647 -0.320 1.00 91.69 210 ILE A N 1
ATOM 1625 C CA . ILE A 1 210 ? 19.839 -6.790 0.346 1.00 91.69 210 ILE A CA 1
ATOM 1626 C C . ILE A 1 210 ? 21.269 -6.889 -0.189 1.00 91.69 210 ILE A C 1
ATOM 1628 O O . ILE A 1 210 ? 21.554 -7.553 -1.186 1.00 91.69 210 ILE A O 1
ATOM 1632 N N . GLY A 1 211 ? 22.181 -6.150 0.446 1.00 93.38 211 GLY A N 1
ATOM 1633 C CA . GLY A 1 211 ? 23.546 -5.991 -0.055 1.00 93.38 211 GLY A CA 1
ATOM 1634 C C . GLY A 1 211 ? 23.561 -5.286 -1.423 1.00 93.38 211 GLY A C 1
ATOM 1635 O O . GLY A 1 211 ? 23.075 -4.155 -1.509 1.00 93.38 211 GLY A O 1
ATOM 1636 N N . PRO A 1 212 ? 24.124 -5.899 -2.485 1.00 93.62 212 PRO A N 1
ATOM 1637 C CA . PRO A 1 212 ? 24.123 -5.319 -3.828 1.00 93.62 212 PRO A CA 1
ATOM 1638 C C . PRO A 1 212 ? 22.802 -5.529 -4.581 1.00 93.62 212 PRO A C 1
ATOM 1640 O O . PRO A 1 212 ? 22.629 -4.940 -5.643 1.00 93.62 212 PRO A O 1
ATOM 1643 N N . LEU A 1 213 ? 21.903 -6.374 -4.067 1.00 94.19 213 LEU A N 1
ATOM 1644 C CA . LEU A 1 213 ? 20.653 -6.736 -4.727 1.00 94.19 213 LEU A CA 1
ATOM 1645 C C . LEU A 1 213 ? 19.539 -5.768 -4.326 1.00 94.19 213 LEU A C 1
ATOM 1647 O O . LEU A 1 213 ? 19.475 -5.334 -3.170 1.00 94.19 213 LEU A O 1
ATOM 1651 N N . THR A 1 214 ? 18.646 -5.483 -5.268 1.00 95.25 214 THR A N 1
ATOM 1652 C CA . THR A 1 214 ? 17.430 -4.709 -5.024 1.00 95.25 214 THR A CA 1
ATOM 1653 C C . THR A 1 214 ? 16.210 -5.616 -5.133 1.00 95.25 214 THR A C 1
ATOM 1655 O O . THR A 1 214 ? 16.065 -6.384 -6.085 1.00 95.25 214 THR A O 1
ATOM 1658 N N . ASP A 1 215 ? 15.354 -5.541 -4.121 1.00 93.75 215 ASP A N 1
ATOM 1659 C CA . ASP A 1 215 ? 14.114 -6.296 -4.029 1.00 93.75 215 ASP A CA 1
ATOM 1660 C C . ASP A 1 215 ? 13.076 -5.801 -5.059 1.00 93.75 215 ASP A C 1
ATOM 1662 O O . ASP A 1 215 ? 13.064 -4.623 -5.418 1.00 93.75 215 ASP A O 1
ATOM 1666 N N . ALA A 1 216 ? 12.208 -6.693 -5.543 1.00 92.62 216 ALA A N 1
ATOM 1667 C CA . ALA A 1 216 ? 11.137 -6.367 -6.493 1.00 92.62 216 ALA A CA 1
ATOM 1668 C C . ALA A 1 216 ? 9.792 -6.063 -5.815 1.00 92.62 216 ALA A C 1
ATOM 1670 O O . ALA A 1 216 ? 8.893 -5.495 -6.438 1.00 92.62 216 ALA A O 1
ATOM 1671 N N . PHE A 1 217 ? 9.646 -6.435 -4.545 1.00 89.88 217 PHE A N 1
ATOM 1672 C CA . PHE A 1 217 ? 8.371 -6.470 -3.839 1.00 89.88 217 PHE A CA 1
ATOM 1673 C C . PHE A 1 217 ? 8.395 -5.677 -2.532 1.00 89.88 217 PHE A C 1
ATOM 1675 O O . PHE A 1 217 ? 7.486 -4.896 -2.253 1.00 89.88 217 PHE A O 1
ATOM 1682 N N . HIS A 1 218 ? 9.445 -5.839 -1.729 1.00 94.31 218 HIS A N 1
ATOM 1683 C CA . HIS A 1 218 ? 9.532 -5.200 -0.421 1.00 94.31 218 HIS A CA 1
ATOM 1684 C C . HIS A 1 218 ? 10.040 -3.769 -0.538 1.00 94.31 218 HIS A C 1
ATOM 1686 O O . HIS A 1 218 ? 11.050 -3.499 -1.186 1.00 94.31 218 HIS A O 1
ATOM 1692 N N . LEU A 1 219 ? 9.371 -2.850 0.154 1.00 95.88 219 LEU A N 1
ATOM 1693 C CA . LEU A 1 219 ? 9.796 -1.460 0.230 1.00 95.88 219 LEU A CA 1
ATOM 1694 C C . LEU A 1 219 ? 11.059 -1.300 1.085 1.00 95.88 219 LEU A C 1
ATOM 1696 O O . LEU A 1 219 ? 11.363 -2.090 1.980 1.00 95.88 219 LEU A O 1
ATOM 1700 N N . SER A 1 220 ? 11.795 -0.222 0.843 1.00 96.88 220 SER A N 1
ATOM 1701 C CA . SER A 1 220 ? 12.867 0.213 1.729 1.00 96.88 220 SER A CA 1
ATOM 1702 C C . SER A 1 220 ? 12.300 0.645 3.085 1.00 96.88 220 SER A C 1
ATOM 1704 O O . SER A 1 220 ? 11.098 0.877 3.240 1.00 96.88 220 SER A O 1
ATOM 1706 N N . LYS A 1 221 ? 13.175 0.858 4.075 1.00 95.94 221 LYS A N 1
ATOM 1707 C CA . LYS A 1 221 ? 12.766 1.468 5.350 1.00 95.94 221 LYS A CA 1
ATOM 1708 C C . LYS A 1 221 ? 11.996 2.778 5.128 1.00 95.94 221 LYS A C 1
ATOM 1710 O O . LYS A 1 221 ? 10.986 3.011 5.782 1.00 95.94 221 LYS A O 1
ATOM 1715 N N . PHE A 1 222 ? 12.461 3.618 4.199 1.00 97.12 222 PHE A N 1
ATOM 1716 C CA . PHE A 1 222 ? 11.771 4.861 3.857 1.00 97.12 222 PHE A CA 1
ATOM 1717 C C . PHE A 1 222 ? 10.351 4.587 3.350 1.00 97.12 222 PHE A C 1
ATOM 1719 O O . PHE A 1 222 ? 9.409 5.230 3.810 1.00 97.12 222 PHE A O 1
ATOM 1726 N N . GLY A 1 223 ? 10.187 3.613 2.450 1.00 96.31 223 GLY A N 1
ATOM 1727 C CA . GLY A 1 223 ? 8.872 3.253 1.930 1.00 96.31 223 GLY A CA 1
ATOM 1728 C C . GLY A 1 223 ? 7.934 2.718 3.013 1.00 96.31 223 GLY A C 1
ATOM 1729 O O . GLY A 1 223 ? 6.797 3.180 3.101 1.00 96.31 223 GLY A O 1
ATOM 1730 N N . PHE A 1 224 ? 8.412 1.850 3.910 1.00 95.88 224 PHE A N 1
ATOM 1731 C CA . PHE A 1 224 ? 7.604 1.370 5.039 1.00 95.88 224 PHE A CA 1
ATOM 1732 C C . PHE A 1 224 ? 7.251 2.463 6.051 1.00 95.88 224 PHE A C 1
ATOM 1734 O O . PHE A 1 224 ? 6.123 2.485 6.544 1.00 95.88 224 PHE A O 1
ATOM 1741 N N . ASP A 1 225 ? 8.156 3.409 6.323 1.00 95.88 225 ASP A N 1
ATOM 1742 C CA . ASP A 1 225 ? 7.841 4.576 7.155 1.00 95.88 225 ASP A CA 1
ATOM 1743 C C . ASP A 1 225 ? 6.689 5.387 6.532 1.00 95.88 225 ASP A C 1
ATOM 1745 O O . ASP A 1 225 ? 5.761 5.794 7.233 1.00 95.88 225 ASP A O 1
ATOM 1749 N N . LYS A 1 226 ? 6.690 5.576 5.205 1.00 96.81 226 LYS A N 1
ATOM 1750 C CA . LYS A 1 226 ? 5.608 6.278 4.495 1.00 96.81 226 LYS A CA 1
ATOM 1751 C C . LYS A 1 226 ? 4.310 5.493 4.425 1.00 96.81 226 LYS A C 1
ATOM 1753 O O . LYS A 1 226 ? 3.248 6.089 4.592 1.00 96.81 226 LYS A O 1
ATOM 1758 N N . LEU A 1 227 ? 4.378 4.181 4.242 1.00 95.56 227 LEU A N 1
ATOM 1759 C CA . LEU A 1 227 ? 3.214 3.301 4.275 1.00 95.56 227 LEU A CA 1
ATOM 1760 C C . LEU A 1 227 ? 2.532 3.345 5.652 1.00 95.56 227 LEU A C 1
ATOM 1762 O O . LEU A 1 227 ? 1.310 3.498 5.729 1.00 95.56 227 LEU A O 1
ATOM 1766 N N . ALA A 1 228 ? 3.310 3.311 6.739 1.00 94.25 228 ALA A N 1
ATOM 1767 C CA . ALA A 1 228 ? 2.788 3.433 8.098 1.00 94.25 228 ALA A CA 1
ATOM 1768 C C . ALA A 1 228 ? 2.174 4.821 8.367 1.00 94.25 228 ALA A C 1
ATOM 1770 O O . ALA A 1 228 ? 1.048 4.905 8.863 1.00 94.25 228 ALA A O 1
ATOM 1771 N N . GLU A 1 229 ? 2.864 5.908 7.991 1.00 94.50 229 GLU A N 1
ATOM 1772 C CA . GLU A 1 229 ? 2.327 7.279 8.081 1.00 94.50 229 GLU A CA 1
ATOM 1773 C C . GLU A 1 229 ? 0.996 7.412 7.322 1.00 94.50 229 GLU A C 1
ATOM 1775 O O . GLU A 1 229 ? 0.022 7.964 7.848 1.00 94.50 229 GLU A O 1
ATOM 1780 N N . HIS A 1 230 ? 0.937 6.877 6.101 1.00 95.69 230 HIS A N 1
ATOM 1781 C CA . HIS A 1 230 ? -0.265 6.890 5.276 1.00 95.69 230 HIS A CA 1
ATOM 1782 C C . HIS A 1 230 ? -1.411 6.103 5.924 1.00 95.69 230 HIS A C 1
ATOM 1784 O O . HIS A 1 230 ? -2.521 6.626 6.028 1.00 95.69 230 HIS A O 1
ATOM 1790 N N . SER A 1 231 ? -1.132 4.902 6.438 1.00 94.00 231 SER A N 1
ATOM 1791 C CA . SER A 1 231 ? -2.127 4.047 7.100 1.00 94.00 231 SER A CA 1
ATOM 1792 C C . SER A 1 231 ? -2.775 4.741 8.295 1.00 94.00 231 SER A C 1
ATOM 1794 O O . SER A 1 231 ? -3.999 4.836 8.387 1.00 94.00 231 SER A O 1
ATOM 1796 N N . VAL A 1 232 ? -1.962 5.309 9.190 1.00 91.06 232 VAL A N 1
ATOM 1797 C CA . VAL A 1 232 ? -2.464 6.033 10.370 1.00 91.06 232 VAL A CA 1
ATOM 1798 C C . VAL A 1 232 ? -3.300 7.247 9.954 1.00 91.06 232 VAL A C 1
ATOM 1800 O O . VAL A 1 232 ? -4.368 7.500 10.523 1.00 91.06 232 VAL A O 1
ATOM 1803 N N . THR A 1 233 ? -2.850 7.979 8.932 1.00 91.69 233 THR A N 1
ATOM 1804 C CA . THR A 1 233 ? -3.546 9.168 8.425 1.00 91.69 233 THR A CA 1
ATOM 1805 C C . THR A 1 233 ? -4.913 8.814 7.842 1.00 91.69 233 THR A C 1
ATOM 1807 O O . THR A 1 233 ? -5.908 9.464 8.172 1.00 91.69 233 THR A O 1
ATOM 1810 N N . GLN A 1 234 ? -4.993 7.782 6.999 1.00 91.81 234 GLN A N 1
ATOM 1811 C CA . GLN A 1 234 ? -6.250 7.381 6.364 1.00 91.81 234 GLN A CA 1
ATOM 1812 C C . GLN A 1 234 ? -7.219 6.754 7.358 1.00 91.81 234 GLN A C 1
ATOM 1814 O O . GLN A 1 234 ? -8.403 7.101 7.363 1.00 91.81 234 GLN A O 1
ATOM 1819 N N . TYR A 1 235 ? -6.714 5.931 8.278 1.00 90.62 235 TYR A N 1
ATOM 1820 C CA . TYR A 1 235 ? -7.538 5.406 9.356 1.00 90.62 235 TYR A CA 1
ATOM 1821 C C . TYR A 1 235 ? -8.181 6.533 10.174 1.00 90.62 235 TYR A C 1
ATOM 1823 O O . TYR A 1 235 ? -9.401 6.570 10.346 1.00 90.62 235 TYR A O 1
ATOM 1831 N N . SER A 1 236 ? -7.380 7.515 10.594 1.00 88.56 236 SER A N 1
ATOM 1832 C CA . SER A 1 236 ? -7.865 8.659 11.374 1.00 88.56 236 SER A CA 1
ATOM 1833 C C . SER A 1 236 ? -8.956 9.444 10.634 1.00 88.56 236 SER A C 1
ATOM 1835 O O . SER A 1 236 ? -9.957 9.836 11.233 1.00 88.56 236 SER A O 1
ATOM 1837 N N . LYS A 1 237 ? -8.819 9.624 9.314 1.00 87.19 237 LYS A N 1
ATOM 1838 C CA . LYS A 1 237 ? -9.841 10.285 8.486 1.00 87.19 237 LYS A CA 1
ATOM 1839 C C . LYS A 1 237 ? -11.139 9.502 8.388 1.00 87.19 237 LYS A C 1
ATOM 1841 O O . LYS A 1 237 ? -12.205 10.106 8.524 1.00 87.19 237 LYS A O 1
ATOM 1846 N N . SER A 1 238 ? -11.055 8.189 8.168 1.00 84.44 238 SER A N 1
ATOM 1847 C CA . SER A 1 238 ? -12.240 7.329 8.054 1.00 84.44 238 SER A CA 1
ATOM 1848 C C . SER A 1 238 ? -13.116 7.433 9.309 1.00 84.44 238 SER A C 1
ATOM 1850 O O . SER A 1 238 ? -14.335 7.584 9.223 1.00 84.44 238 SER A O 1
ATOM 1852 N N . ARG A 1 239 ? -12.488 7.521 10.488 1.00 80.12 239 ARG A N 1
ATOM 1853 C CA . ARG A 1 239 ? -13.184 7.735 11.761 1.00 80.12 239 ARG A CA 1
ATOM 1854 C C . ARG A 1 239 ? -13.884 9.084 11.858 1.00 80.12 239 ARG A C 1
ATOM 1856 O O . ARG A 1 239 ? -15.020 9.153 12.331 1.00 80.12 239 ARG A O 1
ATOM 1863 N N . CYS A 1 240 ? -13.224 10.158 11.430 1.00 75.31 240 CYS A N 1
ATOM 1864 C CA . CYS A 1 240 ? -13.817 11.494 11.455 1.00 75.31 240 CYS A CA 1
ATOM 1865 C C . CYS A 1 240 ? -15.050 11.592 10.543 1.00 75.31 240 CYS A C 1
ATOM 1867 O O . CYS A 1 240 ? -16.027 12.247 10.906 1.00 75.31 240 CYS A O 1
ATOM 1869 N N . GLN A 1 241 ? -15.040 10.914 9.392 1.00 63.97 241 GLN A N 1
ATOM 1870 C CA . GLN A 1 241 ? -16.175 10.902 8.464 1.00 63.97 241 GLN A CA 1
ATOM 1871 C C . GLN A 1 241 ? -17.396 10.172 9.041 1.00 63.97 241 GLN A C 1
ATOM 1873 O O . GLN A 1 241 ? -18.514 10.683 8.944 1.00 63.97 241 GLN A O 1
ATOM 1878 N N . VAL A 1 242 ? -17.194 9.027 9.705 1.00 59.31 242 VAL A N 1
ATOM 1879 C CA . VAL A 1 242 ? -18.286 8.274 10.351 1.00 59.31 242 VAL A CA 1
ATOM 1880 C C . VAL A 1 242 ? -18.953 9.098 11.455 1.00 59.31 242 VAL A C 1
ATOM 1882 O O . VAL A 1 242 ? -20.182 9.148 11.531 1.00 59.31 242 VAL A O 1
ATOM 1885 N N . LEU A 1 243 ? -18.162 9.797 12.276 1.00 53.19 243 LEU A N 1
ATOM 1886 C CA . LEU A 1 243 ? -18.691 10.672 13.328 1.00 53.19 243 LEU A CA 1
ATOM 1887 C C . LEU A 1 243 ? -19.531 11.821 12.756 1.00 53.19 243 LEU A C 1
ATOM 1889 O O . LEU A 1 243 ? -20.578 12.150 13.314 1.00 53.19 243 LEU A O 1
ATOM 1893 N N . PHE A 1 244 ? -19.115 12.394 11.624 1.00 48.03 244 PHE A N 1
ATOM 1894 C CA . PHE A 1 244 ? -19.861 13.464 10.964 1.00 48.03 244 PHE A CA 1
ATOM 1895 C C . PHE A 1 244 ? -21.209 12.981 10.413 1.00 48.03 244 PHE A C 1
ATOM 1897 O O . PHE A 1 244 ? -22.233 13.621 10.651 1.00 48.03 244 PHE A O 1
ATOM 1904 N N . LEU A 1 245 ? -21.235 11.830 9.730 1.00 49.91 245 LEU A N 1
ATOM 1905 C CA . LEU A 1 245 ? -22.478 11.249 9.209 1.00 49.91 245 LEU A CA 1
ATOM 1906 C C . LEU A 1 245 ? -23.452 10.876 10.332 1.00 49.91 245 LEU A C 1
ATOM 1908 O O . LEU A 1 245 ? -24.661 11.053 10.179 1.00 49.91 245 LEU A O 1
ATOM 1912 N N . TYR A 1 246 ? -22.937 10.400 11.469 1.00 45.31 246 TYR A N 1
ATOM 1913 C CA . TYR A 1 246 ? -23.762 10.115 12.639 1.00 45.31 246 TYR A CA 1
ATOM 1914 C C . TYR A 1 246 ? -24.380 11.395 13.218 1.00 45.31 246 TYR A C 1
ATOM 1916 O O . TYR A 1 246 ? -25.597 11.451 13.378 1.00 45.31 246 TYR A O 1
ATOM 1924 N N . ALA A 1 247 ? -23.576 12.444 13.437 1.00 50.56 247 ALA A N 1
ATOM 1925 C CA . ALA A 1 247 ? -24.049 13.729 13.961 1.00 50.56 247 ALA A CA 1
ATOM 1926 C C . ALA A 1 247 ? -25.074 14.409 13.035 1.00 50.56 247 ALA A C 1
ATOM 1928 O O . ALA A 1 247 ? -26.088 14.928 13.503 1.00 50.56 247 ALA A O 1
ATOM 1929 N N . ALA A 1 248 ? -24.852 14.351 11.718 1.00 55.84 248 ALA A N 1
ATOM 1930 C CA . ALA A 1 248 ? -25.788 14.879 10.729 1.00 55.84 248 ALA A CA 1
ATOM 1931 C C . ALA A 1 248 ? -27.127 14.117 10.724 1.00 55.84 248 ALA A C 1
ATOM 1933 O O . ALA A 1 248 ? -28.181 14.717 10.518 1.00 55.84 248 ALA A O 1
ATOM 1934 N N . ARG A 1 249 ? -27.109 12.799 10.972 1.00 57.62 249 ARG A N 1
ATOM 1935 C CA . ARG A 1 249 ? -28.309 11.947 10.956 1.00 57.62 249 ARG A CA 1
ATOM 1936 C C . ARG A 1 249 ? -29.133 12.034 12.238 1.00 57.62 249 ARG A C 1
ATOM 1938 O O . ARG A 1 249 ? -30.351 11.895 12.174 1.00 57.62 249 ARG A O 1
ATOM 1945 N N . THR A 1 250 ? -28.504 12.249 13.391 1.00 65.38 250 THR A N 1
ATOM 1946 C CA . THR A 1 250 ? -29.213 12.343 14.677 1.00 65.38 250 THR A CA 1
ATOM 1947 C C . THR A 1 250 ? -29.872 13.700 14.907 1.00 65.38 250 THR A C 1
ATOM 1949 O O . THR A 1 250 ? -30.546 13.869 15.920 1.00 65.38 250 THR A O 1
ATOM 1952 N N . GLY A 1 251 ? -29.694 14.676 14.005 1.00 46.62 251 GLY A N 1
ATOM 1953 C CA . GLY A 1 251 ? -30.253 16.026 14.157 1.00 46.62 251 GLY A CA 1
ATOM 1954 C C . GLY A 1 251 ? -29.714 16.775 15.381 1.00 46.62 251 GLY A C 1
ATOM 1955 O O . GLY A 1 251 ? -30.187 17.860 15.708 1.00 46.62 251 GLY A O 1
ATOM 1956 N N . THR A 1 252 ? -28.719 16.206 16.063 1.00 51.94 252 THR A N 1
ATOM 1957 C CA . THR A 1 252 ? -27.950 16.869 17.106 1.00 51.94 252 THR A CA 1
ATOM 1958 C C . THR A 1 252 ? -26.940 17.750 16.401 1.00 51.94 252 THR A C 1
ATOM 1960 O O . THR A 1 252 ? -25.792 17.358 16.209 1.00 51.94 252 THR A O 1
ATOM 1963 N N . ASP A 1 253 ? -27.410 18.908 15.948 1.00 49.34 253 ASP A N 1
ATOM 1964 C CA . ASP A 1 253 ? -26.562 19.986 15.467 1.00 49.34 253 ASP A CA 1
ATOM 1965 C C . ASP A 1 253 ? -25.534 20.286 16.577 1.00 49.34 253 ASP A C 1
ATOM 1967 O O . ASP A 1 253 ? -25.933 20.708 17.668 1.00 49.34 253 ASP A O 1
ATOM 1971 N N . PRO A 1 254 ? -24.229 20.005 16.393 1.00 49.34 254 PRO A N 1
ATOM 1972 C CA . PRO A 1 254 ? -23.243 20.104 17.472 1.00 49.34 254 PRO A CA 1
ATOM 1973 C C . PRO A 1 254 ? -22.969 21.549 17.919 1.00 49.34 254 PRO A C 1
ATOM 1975 O O . PRO A 1 254 ? -22.110 21.792 18.765 1.00 49.34 254 PRO A O 1
ATOM 1978 N N . GLY A 1 255 ? -23.720 22.516 17.404 1.00 48.44 255 GLY A N 1
ATOM 1979 C CA . GLY A 1 255 ? -23.778 23.852 17.950 1.00 48.44 255 GLY A CA 1
ATOM 1980 C C . GLY A 1 255 ? -24.346 24.820 16.936 1.00 48.44 255 GLY A C 1
ATOM 1981 O O . GLY A 1 255 ? -23.600 25.412 16.158 1.00 48.44 255 GLY A O 1
ATOM 1982 N N . THR A 1 256 ? -25.641 25.107 17.042 1.00 43.03 256 THR A N 1
ATOM 1983 C CA . THR A 1 256 ? -26.108 26.465 16.769 1.00 43.03 256 THR A CA 1
ATOM 1984 C C . THR A 1 256 ? -25.343 27.405 17.698 1.00 43.03 256 THR A C 1
ATOM 1986 O O . THR A 1 256 ? -25.721 27.618 18.851 1.00 43.03 256 THR A O 1
ATOM 1989 N N . TYR A 1 257 ? -24.238 27.966 17.206 1.00 43.53 257 TYR A N 1
ATOM 1990 C CA . TYR A 1 257 ? -23.705 29.208 17.739 1.00 43.53 257 TYR A CA 1
ATOM 1991 C C . TYR A 1 257 ? -24.823 30.242 17.609 1.00 43.53 257 TYR A C 1
ATOM 1993 O O . TYR A 1 257 ? -25.136 30.708 16.516 1.00 43.53 257 TYR A O 1
ATOM 2001 N N . SER A 1 258 ? -25.456 30.573 18.733 1.00 41.16 258 SER A N 1
ATOM 2002 C CA . SER A 1 258 ? -26.354 31.716 18.840 1.00 41.16 258 SER A CA 1
ATOM 2003 C C . SER A 1 258 ? -25.550 32.984 18.551 1.00 41.16 258 SER A C 1
ATOM 2005 O O . SER A 1 258 ? -24.958 33.579 19.453 1.00 41.16 258 SER A O 1
ATOM 2007 N N . SER A 1 259 ? -25.515 33.411 17.289 1.00 41.12 259 SER A N 1
ATOM 2008 C CA . SER A 1 259 ? -25.053 34.741 16.908 1.00 41.12 259 SER A CA 1
ATOM 2009 C C . SER A 1 259 ? -26.140 35.756 17.259 1.00 41.12 259 SER A C 1
ATOM 2011 O O . SER A 1 259 ? -26.912 36.201 16.410 1.00 41.12 259 SER A O 1
ATOM 2013 N N . SER A 1 260 ? -26.218 36.137 18.531 1.00 46.50 260 SER A N 1
ATOM 2014 C CA . SER A 1 260 ? -26.932 37.345 18.930 1.00 46.50 260 SER A CA 1
ATOM 2015 C C . SER A 1 260 ? -26.032 38.559 18.691 1.00 46.50 260 SER A C 1
ATOM 2017 O O . SER A 1 260 ? -25.449 39.112 19.620 1.00 46.50 260 SER A O 1
ATOM 2019 N N . SER A 1 261 ? -25.906 38.973 17.434 1.00 44.72 261 SER A N 1
ATOM 2020 C CA . SER A 1 261 ? -25.631 40.365 17.075 1.00 44.72 261 SER A CA 1
ATOM 2021 C C . SER A 1 261 ? -26.052 40.585 15.625 1.00 44.72 261 SER A C 1
ATOM 2023 O O . SER A 1 261 ? -25.580 39.932 14.698 1.00 44.72 261 SER A O 1
ATOM 2025 N N . GLY A 1 262 ? -27.033 41.467 15.447 1.00 51.06 262 GLY A N 1
ATOM 2026 C CA . GLY A 1 262 ? -27.635 41.741 14.155 1.00 51.06 262 GLY A CA 1
ATOM 2027 C C . GLY A 1 262 ? -26.613 42.238 13.138 1.00 51.06 262 GLY A C 1
ATOM 2028 O O . GLY A 1 262 ? -25.922 43.228 13.367 1.00 51.06 262 GLY A O 1
ATOM 2029 N N . MET A 1 263 ? -26.596 41.600 11.972 1.00 38.03 263 MET A N 1
ATOM 2030 C CA . MET A 1 263 ? -26.153 42.226 10.737 1.00 38.03 263 MET A CA 1
ATOM 2031 C C . MET A 1 263 ? -27.117 41.868 9.612 1.00 38.03 263 MET A C 1
ATOM 2033 O O . MET A 1 263 ? -27.584 40.740 9.488 1.00 38.03 263 MET A O 1
ATOM 2037 N N . ARG A 1 264 ? -27.441 42.907 8.844 1.00 42.19 264 ARG A N 1
ATOM 2038 C CA . ARG A 1 264 ? -28.350 42.928 7.701 1.00 42.19 264 ARG A CA 1
ATOM 2039 C C . ARG A 1 264 ? -28.013 41.844 6.677 1.00 42.19 264 ARG A C 1
ATOM 2041 O O . ARG A 1 264 ? -26.842 41.620 6.379 1.00 42.19 264 ARG A O 1
ATOM 2048 N N . GLU A 1 265 ? -29.063 41.287 6.076 1.00 39.88 265 GLU A N 1
ATOM 2049 C CA . GLU A 1 265 ? -29.004 40.478 4.860 1.00 39.88 265 GLU A CA 1
ATOM 2050 C C . GLU A 1 265 ? -28.128 41.146 3.791 1.00 39.88 265 GLU A C 1
ATOM 2052 O O . GLU A 1 265 ? -28.454 42.198 3.235 1.00 39.88 265 GLU A O 1
ATOM 2057 N N . LYS A 1 266 ? -27.017 40.487 3.467 1.00 41.50 266 LYS A N 1
ATOM 2058 C CA . LYS A 1 266 ? -26.439 40.510 2.128 1.00 41.50 266 LYS A CA 1
ATOM 2059 C C . LYS A 1 266 ? -26.379 39.069 1.650 1.00 41.50 266 LYS A C 1
ATOM 2061 O O . LYS A 1 266 ? -25.851 38.208 2.349 1.00 41.50 266 LYS A O 1
ATOM 2066 N N . ALA A 1 267 ? -26.947 38.838 0.471 1.00 41.34 267 ALA A N 1
ATOM 2067 C CA . ALA A 1 267 ? -26.946 37.557 -0.217 1.00 41.34 267 ALA A CA 1
ATOM 2068 C C . ALA A 1 267 ? -25.536 36.941 -0.241 1.00 41.34 267 ALA A C 1
ATOM 2070 O O . ALA A 1 267 ? -24.575 37.599 -0.649 1.00 41.34 267 ALA A O 1
ATOM 2071 N N . MET A 1 268 ? -25.419 35.686 0.199 1.00 33.22 268 MET A N 1
ATOM 2072 C CA . MET A 1 268 ? -24.187 34.914 0.053 1.00 33.22 268 MET A CA 1
ATOM 2073 C C . MET A 1 268 ? -24.055 34.402 -1.389 1.00 33.22 268 MET A C 1
ATOM 2075 O O . MET A 1 268 ? -25.044 33.935 -1.958 1.00 33.22 268 MET A O 1
ATOM 2079 N N . PRO A 1 269 ? -22.851 34.445 -1.985 1.00 38.59 269 PRO A N 1
ATOM 2080 C CA . PRO A 1 269 ? -22.598 33.833 -3.278 1.00 38.59 269 PRO A CA 1
ATOM 2081 C C . PRO A 1 269 ? -22.526 32.305 -3.153 1.00 38.59 269 PRO A C 1
ATOM 2083 O O . PRO A 1 269 ? -21.972 31.756 -2.199 1.00 38.59 269 PRO A O 1
ATOM 2086 N N . VAL A 1 270 ? -23.058 31.622 -4.165 1.00 37.59 270 VAL A N 1
ATOM 2087 C CA . VAL A 1 270 ? -22.882 30.184 -4.395 1.00 37.59 270 VAL A CA 1
ATOM 2088 C C . VAL A 1 270 ? -21.382 29.913 -4.569 1.00 37.59 270 VAL A C 1
ATOM 2090 O O . VAL A 1 270 ? -20.787 30.368 -5.542 1.00 37.59 270 VAL A O 1
ATOM 2093 N N . GLY A 1 271 ? -20.755 29.226 -3.605 1.00 40.25 271 GLY A N 1
ATOM 2094 C CA . GLY A 1 271 ? -19.324 28.886 -3.668 1.00 40.25 271 GLY A CA 1
ATOM 2095 C C . GLY A 1 271 ? -18.589 28.648 -2.341 1.00 40.25 271 GLY A C 1
ATOM 2096 O O . GLY A 1 271 ? -17.393 28.369 -2.363 1.00 40.25 271 GLY A O 1
ATOM 2097 N N . ALA A 1 272 ? -19.243 28.733 -1.179 1.00 32.09 272 ALA A N 1
ATOM 2098 C CA . ALA A 1 272 ? -18.579 28.482 0.101 1.00 32.09 272 ALA A CA 1
ATOM 2099 C C . ALA A 1 272 ? -18.521 26.978 0.435 1.00 32.09 272 ALA A C 1
ATOM 2101 O O . ALA A 1 272 ? -19.419 26.433 1.071 1.00 32.09 272 ALA A O 1
ATOM 2102 N N . THR A 1 273 ? -17.442 26.293 0.048 1.00 38.41 273 THR A N 1
ATOM 2103 C CA . THR A 1 273 ? -17.081 25.007 0.666 1.00 38.41 273 THR A CA 1
ATOM 2104 C C . THR A 1 273 ? -16.570 25.273 2.083 1.00 38.41 273 THR A C 1
ATOM 2106 O O . THR A 1 273 ? -15.464 25.791 2.258 1.00 38.41 273 THR A O 1
ATOM 2109 N N . SER A 1 274 ? -17.353 24.933 3.105 1.00 33.75 274 SER A N 1
ATOM 2110 C CA . SER A 1 274 ? -16.908 24.982 4.499 1.00 33.75 274 SER A CA 1
ATOM 2111 C C . SER A 1 274 ? -15.819 23.928 4.733 1.00 33.75 274 SER A C 1
ATOM 2113 O O . SER A 1 274 ? -16.109 22.740 4.863 1.00 33.75 274 SER A O 1
ATOM 2115 N N . ARG A 1 275 ? -14.549 24.345 4.792 1.00 35.12 275 ARG A N 1
ATOM 2116 C CA . ARG A 1 275 ? -13.462 23.499 5.306 1.00 35.12 275 ARG A CA 1
ATOM 2117 C C . ARG A 1 275 ? -13.562 23.447 6.830 1.00 35.12 275 ARG A C 1
ATOM 2119 O O . ARG A 1 275 ? -13.021 24.311 7.514 1.00 35.12 275 ARG A O 1
ATOM 2126 N N . LEU A 1 276 ? -14.243 22.438 7.363 1.00 38.62 276 LEU A N 1
ATOM 2127 C CA . LEU A 1 276 ? -14.123 22.083 8.777 1.00 38.62 276 LEU A CA 1
ATOM 2128 C C . LEU A 1 276 ? -12.826 21.287 8.968 1.00 38.62 276 LEU A C 1
ATOM 2130 O O . LEU A 1 276 ? -12.658 20.186 8.449 1.00 38.62 276 LEU A O 1
ATOM 2134 N N . SER A 1 277 ? -11.876 21.897 9.675 1.00 38.50 277 SER A N 1
ATOM 2135 C CA . SER A 1 277 ? -10.618 21.269 10.072 1.00 38.50 277 SER A CA 1
ATOM 2136 C C . SER A 1 277 ? -10.902 20.291 11.209 1.00 38.50 277 SER A C 1
ATOM 2138 O O . SER A 1 277 ? -11.203 20.708 12.325 1.00 38.50 277 SER A O 1
ATOM 2140 N N . CYS A 1 278 ? -10.781 18.990 10.939 1.00 39.94 278 CYS A N 1
ATOM 2141 C CA . CYS A 1 278 ? -10.522 18.019 11.997 1.00 39.94 278 CYS A CA 1
ATOM 2142 C C . CYS A 1 278 ? -9.119 18.322 12.532 1.00 39.94 278 CYS A C 1
ATOM 2144 O O . CYS A 1 278 ? -8.124 17.859 11.976 1.00 39.94 278 CYS A O 1
ATOM 2146 N N . ARG A 1 279 ? -9.019 19.181 13.550 1.00 41.59 279 ARG A N 1
ATOM 2147 C CA . ARG A 1 279 ? -7.761 19.338 14.278 1.00 41.59 279 ARG A CA 1
ATOM 2148 C C . ARG A 1 279 ? -7.563 18.069 15.093 1.00 41.59 279 ARG A C 1
ATOM 2150 O O . ARG A 1 279 ? -8.280 17.847 16.065 1.00 41.59 279 ARG A O 1
ATOM 2157 N N . LEU A 1 280 ? -6.610 17.242 14.671 1.00 36.84 280 LEU A N 1
ATOM 2158 C CA . LEU A 1 280 ? -6.019 16.252 15.561 1.00 36.84 280 LEU A CA 1
ATOM 2159 C C . LEU A 1 280 ? -5.458 17.010 16.780 1.00 36.84 280 LEU A C 1
ATOM 2161 O O . LEU A 1 280 ?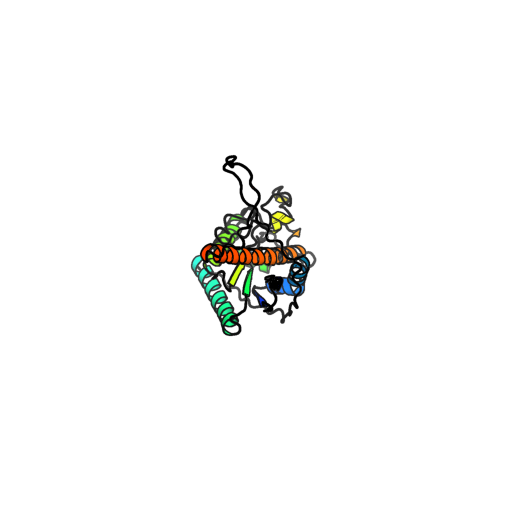 -4.898 18.097 16.595 1.00 36.84 280 LEU A O 1
ATOM 2165 N N . PRO A 1 281 ? -5.664 16.515 18.009 1.00 34.38 281 PRO A N 1
ATOM 2166 C CA . PRO A 1 281 ? -5.162 17.187 19.200 1.00 34.38 281 PRO A CA 1
ATOM 2167 C C . PRO A 1 281 ? -3.628 17.282 19.138 1.00 34.38 281 PRO A C 1
ATOM 2169 O O . PRO A 1 281 ? -2.938 16.273 18.990 1.00 34.38 281 PRO A O 1
ATOM 2172 N N . THR A 1 282 ? -3.114 18.514 19.197 1.00 36.97 282 THR A N 1
ATOM 2173 C CA . THR A 1 282 ? -1.684 18.834 19.370 1.00 36.97 282 THR A CA 1
ATOM 2174 C C . THR A 1 282 ? -1.217 18.532 20.779 1.00 36.97 282 THR A C 1
ATOM 2176 O O . THR A 1 282 ? -2.025 18.788 21.699 1.00 36.97 282 THR A O 1
#

Nearest PDB structures (foldseek):
  6zth-assembly1_D  TM=4.477E-01  e=9.661E-01  Legionella pneumophila
  4k7j-assembly1_A  TM=5.269E-01  e=1.544E+00  Neisseria meningitidis 4119
  6zti-assembly1_A  TM=3.950E-01  e=7.641E-01  Legionella pneumophila
  6zth-assembly1_B  TM=3.966E-01  e=6.408E-01  Legionella pneumophila

Mean predicted aligned error: 11.83 Å

Secondary structure (DSSP, 8-state):
--------------------S--PPEEEE-SHHHHHHHHTTHHHHHHHHTT-------------------S-HHHHHHHHHHHHHHHHHHHHHH-TT-EEEEE--------TT-S-HHHHHHHHHTT---HHHHHHHHHHHHHHHHHHS-SSSEEEE--TTHHHHHH-BTTTTBPTT-SPPHHHH--SS-TTTSSS-TT-PPPGGGEEEETTEEEEEEEPHHHHHHHHHHHHHHHHHHHHHHHHHHHHHTT--S------S-----PPPTT-----------

Foldseek 3Di:
DDDDDDDPDPPPPPPPPPPDDDDAAEAEDDAVLLVVCLVLVLLVVLCVVLVNDDDPPSDDSDHDDDDDDDDDLVVVLVVVLVVVVVVLCVVCVVPVRHAYEYEAAEQFAQDCPAPDVVSNVVCVVVVVDALLRVLVSSQVSLLSVLVSDPLPRYHYFYCYAVLCQACNEVVVPGHHNPFDHLLFQGDSNRNSVRHDDSNDGHDQQQFDDDDPGTDGGHGHSVNSSSSSNSRVNVNVVSVVVVVVVVCVVVVVPVDPPPPPDDDDDDDDDDDDDDPDDPDSDD

Solvent-accessible surface area (backbone atoms only — not comparable to full-atom values): 17137 Å² total; per-residue (Å²): 141,84,84,89,81,87,80,81,82,78,80,78,79,77,76,70,86,66,91,77,84,79,87,76,50,74,44,77,51,54,43,74,61,42,36,49,30,56,76,68,40,15,49,62,52,28,33,54,74,66,58,51,88,70,87,81,77,82,66,77,75,69,78,72,85,83,92,83,90,90,63,60,70,66,59,47,52,52,50,52,49,49,55,50,47,55,53,52,47,53,52,37,70,79,36,74,76,44,34,37,40,37,65,51,60,55,50,46,42,81,54,97,80,56,84,47,66,71,57,45,51,53,38,52,75,66,67,61,63,52,48,37,59,50,35,49,51,51,28,54,48,46,46,51,45,40,70,68,40,77,75,77,44,32,42,60,42,55,33,42,25,51,55,31,15,71,65,8,26,76,95,75,73,39,56,50,68,73,43,64,54,74,93,60,23,54,39,74,90,45,37,63,80,26,43,41,66,45,68,50,49,38,37,73,88,39,25,23,68,62,83,97,42,68,46,41,71,49,53,14,73,69,40,38,35,50,53,30,37,46,48,56,53,51,53,56,47,55,53,54,52,53,55,49,56,50,38,67,69,69,69,52,68,93,62,81,73,80,75,89,67,94,75,80,93,69,87,79,74,94,78,81,77,82,81,79,77,83,73,74,73,127